Protein AF-A0A8H8NAV9-F1 (afdb_monomer_lite)

pLDDT: mean 70.48, std 15.57, range [32.88, 91.44]

Foldseek 3Di:
DLCVLCVVVVHDDDDDDDQLLCLVVDAQPPPPPPDAQARAEAEAEAFFEDPAQPQPTDRDPPHHFQQADQDPDDPDDDDDDSPRDHSCNSNCVSHVVVLRRHNAYEYEYEYEDRNVVHVVSVVRVLCVQQDPVCVVVDDDPDDSYFKYKYWYFDDDGCPLCPVLSSVLSVVVRDDDPPNVVVSVVSQCPSPRRLVGTWIWMHGHPDDTDIHHSDDPQVDLAVGRPPPVVRVPPPPPPPPVVCPPCVVPPDDWDKDKDKPDDPPDRSNPIDIDIDTPVD

Structure (mmCIF, N/CA/C/O backbone):
data_AF-A0A8H8NAV9-F1
#
_entry.id   AF-A0A8H8NAV9-F1
#
loop_
_atom_site.group_PDB
_atom_site.id
_atom_site.type_symbol
_atom_site.label_atom_id
_atom_site.label_alt_id
_atom_site.label_comp_id
_atom_site.label_asym_id
_atom_site.label_entity_id
_atom_site.label_seq_id
_atom_site.pdbx_PDB_ins_code
_atom_site.Cartn_x
_atom_site.Cartn_y
_atom_site.Cartn_z
_atom_site.occupancy
_atom_site.B_iso_or_equiv
_atom_site.auth_seq_id
_atom_site.auth_comp_id
_atom_site.auth_asym_id
_atom_site.auth_atom_id
_atom_site.pdbx_PDB_model_num
ATOM 1 N N . MET A 1 1 ? -7.755 -15.849 2.068 1.00 70.25 1 MET A N 1
ATOM 2 C CA . MET A 1 1 ? -6.275 -15.938 2.126 1.00 70.25 1 MET A CA 1
ATOM 3 C C . MET A 1 1 ? -5.714 -15.243 3.363 1.00 70.25 1 MET A C 1
ATOM 5 O O . MET A 1 1 ? -5.144 -15.940 4.187 1.00 70.25 1 MET A O 1
ATOM 9 N N . VAL A 1 2 ? -5.927 -13.929 3.539 1.00 75.69 2 VAL A N 1
ATOM 10 C CA . VAL A 1 2 ? -5.520 -13.190 4.758 1.00 75.69 2 VAL A CA 1
ATOM 11 C C . VAL A 1 2 ? -6.183 -13.775 6.010 1.00 75.69 2 VAL A C 1
ATOM 13 O O . VAL A 1 2 ? -5.484 -14.218 6.912 1.00 75.69 2 VAL A O 1
ATOM 16 N N . ALA A 1 3 ? -7.514 -13.916 5.998 1.00 80.44 3 ALA A N 1
ATOM 17 C CA . ALA A 1 3 ? -8.264 -14.494 7.116 1.00 80.44 3 ALA A CA 1
ATOM 18 C C . ALA A 1 3 ? -7.798 -15.908 7.506 1.00 80.44 3 ALA A C 1
ATOM 20 O O . ALA A 1 3 ? -7.619 -16.193 8.681 1.00 80.44 3 ALA A O 1
ATOM 21 N N . ALA A 1 4 ? -7.522 -16.772 6.523 1.00 82.50 4 ALA A N 1
ATOM 22 C CA . ALA A 1 4 ? -7.005 -18.119 6.776 1.00 82.50 4 ALA A CA 1
ATOM 23 C C . ALA A 1 4 ? -5.593 -18.098 7.392 1.00 82.50 4 ALA A C 1
ATOM 25 O O . ALA A 1 4 ? -5.302 -18.886 8.284 1.00 82.50 4 ALA A O 1
ATOM 26 N N . ARG A 1 5 ? -4.715 -17.180 6.958 1.00 82.44 5 ARG A N 1
ATOM 27 C CA . ARG A 1 5 ? -3.388 -17.015 7.573 1.00 82.44 5 ARG A CA 1
ATOM 28 C C . ARG A 1 5 ? -3.478 -16.534 9.015 1.00 82.44 5 ARG A C 1
ATOM 30 O O . ARG A 1 5 ? -2.759 -17.061 9.854 1.00 82.44 5 ARG A O 1
ATOM 37 N N . TRP A 1 6 ? -4.342 -15.562 9.291 1.00 83.56 6 TRP A N 1
ATOM 38 C CA . TRP A 1 6 ? -4.571 -15.065 10.647 1.00 83.56 6 TRP A CA 1
ATOM 39 C C . TRP A 1 6 ? -5.184 -16.143 11.547 1.00 83.56 6 TRP A C 1
ATOM 41 O O . TRP A 1 6 ? -4.683 -16.369 12.644 1.00 83.56 6 TRP A O 1
ATOM 51 N N . ALA A 1 7 ? -6.161 -16.903 11.046 1.00 84.00 7 ALA A N 1
ATOM 52 C CA . ALA A 1 7 ? -6.737 -18.037 11.767 1.00 84.00 7 ALA A CA 1
ATOM 53 C C . ALA A 1 7 ? -5.683 -19.111 12.100 1.00 84.00 7 ALA A C 1
ATOM 55 O O . ALA A 1 7 ? -5.617 -19.573 13.234 1.00 84.00 7 ALA A O 1
ATOM 56 N N . ASN A 1 8 ? -4.788 -19.443 11.161 1.00 83.88 8 ASN A N 1
ATOM 57 C CA . ASN A 1 8 ? -3.678 -20.380 11.403 1.00 83.88 8 ASN A CA 1
ATOM 58 C C . ASN A 1 8 ? -2.663 -19.876 12.444 1.00 83.88 8 ASN A C 1
ATOM 60 O O . ASN A 1 8 ? -1.877 -20.663 12.966 1.00 83.88 8 ASN A O 1
ATOM 64 N N . LYS A 1 9 ? -2.649 -18.570 12.729 1.00 82.44 9 LYS A N 1
ATOM 65 C CA . LYS A 1 9 ? -1.852 -17.949 13.795 1.00 82.44 9 LYS A CA 1
ATOM 66 C C . LYS A 1 9 ? -2.620 -17.829 15.118 1.00 82.44 9 LYS A C 1
ATOM 68 O O . LYS A 1 9 ? -2.073 -17.302 16.078 1.00 82.44 9 LYS A O 1
ATOM 73 N N . GLY A 1 10 ? -3.857 -18.327 15.178 1.00 84.56 10 GLY A N 1
ATOM 74 C CA . GLY A 1 10 ? -4.720 -18.252 16.356 1.00 84.56 10 GLY A CA 1
ATOM 75 C C . GLY A 1 10 ? -5.416 -16.901 16.536 1.00 84.56 10 GLY A C 1
ATOM 76 O O . GLY A 1 10 ? -5.961 -16.642 17.604 1.00 84.56 10 GLY A O 1
ATOM 77 N N . TRP A 1 11 ? -5.407 -16.028 15.524 1.00 83.88 11 TRP A N 1
ATOM 78 C CA . TRP A 1 11 ? -6.032 -14.709 15.613 1.00 83.88 11 TRP A CA 1
ATOM 79 C C . TRP A 1 11 ? -7.474 -14.731 15.114 1.00 83.88 11 TRP A C 1
ATOM 81 O O . TRP A 1 11 ? -7.774 -15.269 14.043 1.00 83.88 11 TRP A O 1
ATOM 91 N N . ALA A 1 12 ? -8.363 -14.077 15.862 1.00 82.88 12 ALA A N 1
ATOM 92 C CA . ALA A 1 12 ? -9.714 -13.799 15.400 1.00 82.88 12 ALA A CA 1
ATOM 93 C C . ALA A 1 12 ? -9.660 -12.845 14.195 1.00 82.88 12 ALA A C 1
ATOM 95 O O . ALA A 1 12 ? -8.993 -11.813 14.230 1.00 82.88 12 ALA A O 1
ATOM 96 N N . CYS A 1 13 ? -10.363 -13.186 13.114 1.00 80.56 13 CYS A N 1
ATOM 97 C CA . CYS A 1 13 ? -10.407 -12.377 11.901 1.00 80.56 13 CYS A CA 1
ATOM 98 C C . CYS A 1 13 ? -11.857 -12.128 11.489 1.00 80.56 13 CYS A C 1
ATOM 100 O O . CYS A 1 13 ? -12.640 -13.068 11.349 1.00 80.56 13 CYS A O 1
ATOM 102 N N . LYS A 1 14 ? -12.197 -10.860 11.247 1.00 82.69 14 LYS A N 1
ATOM 103 C CA . LYS A 1 14 ? -13.483 -10.433 10.689 1.00 82.69 14 LYS A CA 1
ATOM 104 C C . LYS A 1 14 ? -13.213 -9.687 9.387 1.00 82.69 14 LYS A C 1
ATOM 106 O O . LYS A 1 14 ? -12.335 -8.833 9.328 1.00 82.69 14 LYS A O 1
ATOM 111 N N . THR A 1 15 ? -13.922 -10.038 8.319 1.00 82.25 15 THR A N 1
ATOM 112 C CA . THR A 1 15 ? -13.737 -9.438 6.989 1.00 82.25 15 THR A CA 1
ATOM 113 C C . THR A 1 15 ? -15.076 -8.939 6.473 1.00 82.25 15 THR A C 1
ATOM 115 O O . THR A 1 15 ? -16.041 -9.696 6.462 1.00 82.25 15 THR A O 1
ATOM 118 N N . HIS A 1 16 ? -15.120 -7.687 6.014 1.00 83.31 16 HIS A N 1
ATOM 119 C CA . HIS A 1 16 ? -16.300 -7.094 5.387 1.00 83.31 16 HIS A CA 1
ATOM 120 C C . HIS A 1 16 ? -15.926 -6.514 4.020 1.00 83.31 16 HIS A C 1
ATOM 122 O O . HIS A 1 16 ? -15.127 -5.578 3.962 1.00 83.31 16 HIS A O 1
ATOM 128 N N . PRO A 1 17 ? -16.453 -7.063 2.913 1.00 81.56 17 PRO A N 1
ATOM 129 C CA . PRO A 1 17 ? -16.254 -6.473 1.599 1.00 81.56 17 PRO A CA 1
ATOM 130 C C . PRO A 1 17 ? -17.120 -5.217 1.455 1.00 81.56 17 PRO A C 1
ATOM 132 O O . PRO A 1 17 ? -18.318 -5.253 1.725 1.00 81.56 17 PRO A O 1
ATOM 135 N N . VAL A 1 18 ? -16.523 -4.125 0.980 1.00 77.94 18 VAL A N 1
ATOM 136 C CA . VAL A 1 18 ? -17.229 -2.869 0.697 1.00 77.94 18 VAL A CA 1
ATOM 137 C C . VAL A 1 18 ? -16.966 -2.476 -0.741 1.00 77.94 18 VAL A C 1
ATOM 139 O O . VAL A 1 18 ? -15.815 -2.385 -1.169 1.00 77.94 18 VAL A O 1
ATOM 142 N N . LYS A 1 19 ? -18.036 -2.225 -1.492 1.00 80.38 19 LYS A N 1
ATOM 143 C CA . LYS A 1 19 ? -17.913 -1.585 -2.796 1.00 80.38 19 LYS A CA 1
ATOM 144 C C . LYS A 1 19 ? -18.016 -0.078 -2.620 1.00 80.38 19 LYS A C 1
ATOM 146 O O . LYS A 1 19 ? -18.986 0.402 -2.039 1.00 80.38 19 LYS A O 1
ATOM 151 N N . ILE A 1 20 ? -17.046 0.655 -3.164 1.00 73.12 20 ILE A N 1
ATOM 152 C CA . ILE A 1 20 ? -17.011 2.121 -3.065 1.00 73.12 20 ILE A CA 1
ATOM 153 C C . ILE A 1 20 ? -18.275 2.749 -3.683 1.00 73.12 20 ILE A C 1
ATOM 155 O O . ILE A 1 20 ? -18.763 3.748 -3.173 1.00 73.12 20 ILE A O 1
ATOM 159 N N . GLU A 1 21 ? -18.860 2.130 -4.714 1.00 74.88 21 GLU A N 1
ATOM 160 C CA . GLU A 1 21 ? -20.102 2.600 -5.352 1.00 74.88 21 GLU A CA 1
ATOM 161 C C . GLU A 1 21 ? -21.314 2.664 -4.401 1.00 74.88 21 GLU A C 1
ATOM 163 O O . GLU A 1 21 ? -22.180 3.510 -4.589 1.00 74.88 21 GLU A O 1
ATOM 168 N N . HIS A 1 22 ? -21.349 1.828 -3.356 1.00 79.56 22 HIS A N 1
ATOM 169 C CA . HIS A 1 22 ? -22.461 1.738 -2.395 1.00 79.56 22 HIS A CA 1
ATOM 170 C C . HIS A 1 22 ? -22.115 2.313 -1.024 1.00 79.56 22 HIS A C 1
ATOM 172 O O . HIS A 1 22 ? -22.843 2.119 -0.058 1.00 79.56 22 HIS A O 1
ATOM 178 N N . ILE A 1 23 ? -20.965 2.964 -0.894 1.00 73.94 23 ILE A N 1
ATOM 179 C CA . ILE A 1 23 ? -20.385 3.261 0.415 1.00 73.94 23 ILE A CA 1
ATOM 180 C C . ILE A 1 23 ? -21.198 4.285 1.215 1.00 73.94 23 ILE A C 1
ATOM 182 O O . ILE A 1 23 ? -21.263 4.187 2.433 1.00 73.94 23 ILE A O 1
ATOM 186 N N . ALA A 1 24 ? -21.886 5.202 0.527 1.00 70.38 24 ALA A N 1
ATOM 187 C CA . ALA A 1 24 ? -22.810 6.157 1.139 1.00 70.38 24 ALA A CA 1
ATOM 188 C C . ALA A 1 24 ? -24.105 5.497 1.654 1.00 70.38 24 ALA A C 1
ATOM 190 O O . ALA A 1 24 ? -24.808 6.078 2.473 1.00 70.38 24 ALA A O 1
ATOM 191 N N . GLU A 1 25 ? -24.421 4.294 1.171 1.00 76.69 25 GLU A N 1
ATOM 192 C CA . GLU A 1 25 ? -25.607 3.516 1.548 1.00 76.69 25 GLU A CA 1
ATOM 193 C C . GLU A 1 25 ? -25.292 2.512 2.671 1.00 76.69 25 GLU A C 1
ATOM 195 O O . GLU A 1 25 ? -26.198 1.879 3.216 1.00 76.69 25 GLU A O 1
ATOM 200 N N . GLN A 1 26 ? -24.010 2.333 3.014 1.00 72.94 26 GLN A N 1
ATOM 201 C CA . GLN A 1 26 ? -23.591 1.393 4.048 1.00 72.94 26 GLN A CA 1
ATOM 202 C C . GLN A 1 26 ? -23.820 1.975 5.440 1.00 72.94 26 GLN A C 1
ATOM 204 O O . GLN A 1 26 ? -23.471 3.119 5.732 1.00 72.94 26 GLN A O 1
ATOM 209 N N . LYS A 1 27 ? -24.348 1.135 6.332 1.00 76.00 27 LYS A N 1
ATOM 210 C CA . LYS A 1 27 ? -24.283 1.393 7.772 1.00 76.00 27 LYS A CA 1
ATOM 211 C C . LYS A 1 27 ? -22.823 1.329 8.234 1.00 76.00 27 LYS A C 1
ATOM 213 O O . LYS A 1 27 ? -22.033 0.628 7.589 1.00 76.00 27 LYS A O 1
ATOM 218 N N . PRO A 1 28 ? -22.464 2.008 9.337 1.00 75.69 28 PRO A N 1
ATOM 219 C CA . PRO A 1 28 ? -21.153 1.831 9.934 1.00 75.69 28 PRO A CA 1
ATOM 220 C C . PRO A 1 28 ? -20.878 0.341 10.139 1.00 75.69 28 PRO A C 1
ATOM 222 O O . PRO A 1 28 ? -21.715 -0.434 10.607 1.00 75.69 28 PRO A O 1
ATOM 225 N N . LEU A 1 29 ? -19.712 -0.092 9.680 1.00 77.88 29 LEU A N 1
ATOM 226 C CA . LEU A 1 29 ? -19.282 -1.464 9.842 1.00 77.88 29 LEU A CA 1
ATOM 227 C C . LEU A 1 29 ? -18.676 -1.617 11.224 1.00 77.88 29 LEU A C 1
ATOM 229 O O . LEU A 1 29 ? -18.059 -0.697 11.754 1.00 77.88 29 LEU A O 1
ATOM 233 N N . PHE A 1 30 ? -18.778 -2.834 11.755 1.00 76.00 30 PHE A N 1
ATOM 234 C CA . PHE A 1 30 ? -18.109 -3.217 12.994 1.00 76.00 30 PHE A CA 1
ATOM 235 C C . PHE A 1 30 ? -18.640 -2.541 14.277 1.00 76.00 30 PHE A C 1
ATOM 237 O O . PHE A 1 30 ? -17.929 -2.548 15.278 1.00 76.00 30 PHE A O 1
ATOM 244 N N . GLU A 1 31 ? -19.882 -2.039 14.277 1.00 69.06 31 GLU A N 1
ATOM 245 C CA . GLU A 1 31 ? -20.524 -1.401 15.447 1.00 69.06 31 GLU A CA 1
ATOM 246 C C . GLU A 1 31 ? -20.511 -2.296 16.705 1.00 69.06 31 GLU A C 1
ATOM 248 O O . GLU A 1 31 ? -20.266 -1.810 17.807 1.00 69.06 31 GLU A O 1
ATOM 253 N N . ASP A 1 32 ? -20.651 -3.615 16.526 1.00 68.06 32 ASP A N 1
ATOM 254 C CA . ASP A 1 32 ? -20.685 -4.609 17.612 1.00 68.06 32 ASP A CA 1
ATOM 255 C C . ASP A 1 32 ? -19.324 -5.276 17.899 1.00 68.06 32 ASP A C 1
ATOM 257 O O . ASP A 1 32 ? -19.261 -6.433 18.332 1.00 68.06 32 ASP A O 1
ATOM 261 N N . LEU A 1 33 ? -18.197 -4.624 17.596 1.00 70.81 33 LEU A N 1
ATOM 262 C CA . LEU A 1 33 ? -16.902 -5.164 18.019 1.00 70.81 33 LEU A CA 1
ATOM 263 C C . LEU A 1 33 ? -16.752 -5.030 19.538 1.00 70.81 33 LEU A C 1
ATOM 265 O O . LEU A 1 33 ? -16.380 -3.977 20.044 1.00 70.81 33 LEU A O 1
ATOM 269 N N . GLY A 1 34 ? -16.960 -6.131 20.261 1.00 74.19 34 GLY A N 1
ATOM 270 C CA . GLY A 1 34 ? -16.632 -6.257 21.688 1.00 74.19 34 GLY A CA 1
ATOM 271 C C . GLY A 1 34 ? -15.127 -6.345 21.975 1.00 74.19 34 GLY A C 1
ATOM 272 O O . GLY A 1 34 ? -14.729 -7.047 22.897 1.00 74.19 34 GLY A O 1
ATOM 273 N N . TRP A 1 35 ? -14.283 -5.728 21.144 1.00 82.19 35 TRP A N 1
ATOM 274 C CA . TRP A 1 35 ? -12.833 -5.707 21.329 1.00 82.19 35 TRP A CA 1
ATOM 275 C C . TRP A 1 35 ? -12.424 -4.490 22.151 1.00 82.19 35 TRP A C 1
ATOM 277 O O . TRP A 1 35 ? -12.906 -3.382 21.913 1.00 82.19 35 TRP A O 1
ATOM 287 N N . ASP A 1 36 ? -11.492 -4.685 23.082 1.00 83.56 36 ASP A N 1
ATOM 288 C CA . ASP A 1 36 ? -10.980 -3.595 23.903 1.00 83.56 36 ASP A CA 1
ATOM 289 C C . ASP A 1 36 ? -10.259 -2.559 23.038 1.00 83.56 36 ASP A C 1
ATOM 291 O O . ASP A 1 36 ? -9.559 -2.883 22.070 1.00 83.56 36 ASP A O 1
ATOM 295 N N . ARG A 1 37 ? -10.393 -1.286 23.401 1.00 84.62 37 ARG A N 1
ATOM 296 C CA . ARG A 1 37 ? -9.694 -0.198 22.718 1.00 84.62 37 ARG A CA 1
ATOM 297 C C . ARG A 1 37 ? -8.181 -0.442 22.739 1.00 84.62 37 ARG A C 1
ATOM 299 O O . ARG A 1 37 ? -7.600 -0.642 23.799 1.00 84.62 37 ARG A O 1
ATOM 306 N N . GLY A 1 38 ? -7.541 -0.378 21.575 1.00 82.44 38 GLY A N 1
ATOM 307 C CA . GLY A 1 38 ? -6.104 -0.596 21.414 1.00 82.44 38 GLY A CA 1
ATOM 308 C C . GLY A 1 38 ? -5.677 -2.067 21.468 1.00 82.44 38 GLY A C 1
ATOM 309 O O . GLY A 1 38 ? -4.480 -2.339 21.459 1.00 82.44 38 GLY A O 1
ATOM 310 N N . SER A 1 39 ? -6.617 -3.020 21.508 1.00 83.75 39 SER A N 1
ATOM 311 C CA . SER A 1 39 ? -6.300 -4.460 21.538 1.00 83.75 39 SER A CA 1
ATOM 312 C C . SER A 1 39 ? -6.164 -5.101 20.153 1.00 83.75 39 SER A C 1
ATOM 314 O O . SER A 1 39 ? -5.728 -6.246 20.045 1.00 83.75 39 SER A O 1
ATOM 316 N N . TYR A 1 40 ? -6.521 -4.384 19.085 1.00 83.00 40 TYR A N 1
ATOM 317 C CA . TYR A 1 40 ? -6.609 -4.940 17.736 1.00 83.00 40 TYR A CA 1
ATOM 318 C C . TYR A 1 40 ? -6.044 -4.005 16.667 1.00 83.00 40 TYR A C 1
ATOM 320 O O . TYR A 1 40 ? -5.796 -2.823 16.901 1.00 83.00 40 TYR A O 1
ATOM 328 N N . HIS A 1 41 ? -5.868 -4.560 15.470 1.00 80.75 41 HIS A N 1
ATOM 329 C CA . HIS A 1 41 ? -5.363 -3.875 14.282 1.00 80.75 41 HIS A CA 1
ATOM 330 C C . HIS A 1 41 ? -6.417 -3.797 13.193 1.00 80.75 41 HIS A C 1
ATOM 332 O O . HIS A 1 41 ? -7.192 -4.739 13.010 1.00 80.75 41 HIS A O 1
ATOM 338 N N . VAL A 1 42 ? -6.412 -2.703 12.431 1.00 84.19 42 VAL A N 1
ATOM 339 C CA . VAL A 1 42 ? -7.292 -2.542 11.267 1.00 84.19 42 VAL A CA 1
ATOM 340 C C . VAL A 1 42 ? -6.453 -2.417 10.008 1.00 84.19 42 VAL A C 1
ATOM 342 O O . VAL A 1 42 ? -5.815 -1.405 9.760 1.00 84.19 42 VAL A O 1
ATOM 345 N N . LEU A 1 43 ? -6.480 -3.451 9.175 1.00 84.19 43 LEU A N 1
ATOM 346 C CA . LEU A 1 43 ? -5.841 -3.413 7.867 1.00 84.19 43 LEU A CA 1
ATOM 347 C C . LEU A 1 43 ? -6.843 -2.964 6.807 1.00 84.19 43 LEU A C 1
ATOM 349 O O . LEU A 1 43 ? -7.830 -3.659 6.557 1.00 84.19 43 LEU A O 1
ATOM 353 N N . ILE A 1 44 ? -6.552 -1.858 6.126 1.00 86.00 44 ILE A N 1
ATOM 354 C CA . ILE A 1 44 ? -7.377 -1.382 5.011 1.00 86.00 44 ILE A CA 1
ATOM 355 C C . ILE A 1 44 ? -6.692 -1.726 3.696 1.00 86.00 44 ILE A C 1
ATOM 357 O O . ILE A 1 44 ? -5.521 -1.412 3.498 1.00 86.00 44 ILE A O 1
ATOM 361 N N . VAL A 1 45 ? -7.422 -2.356 2.774 1.00 85.12 45 VAL A N 1
ATOM 362 C CA . VAL A 1 45 ? -6.907 -2.707 1.446 1.00 85.12 45 VAL A CA 1
ATOM 363 C C . VAL A 1 45 ? -7.807 -2.107 0.373 1.00 85.12 45 VAL A C 1
ATOM 365 O O . VAL A 1 45 ? -8.923 -2.574 0.153 1.00 85.12 45 VAL A O 1
ATOM 368 N N . TYR A 1 46 ? -7.304 -1.096 -0.329 1.00 82.12 46 TYR A N 1
ATOM 369 C CA . TYR A 1 46 ? -7.950 -0.526 -1.504 1.00 82.12 46 TYR A CA 1
ATOM 370 C C . TYR A 1 46 ? -7.530 -1.298 -2.749 1.00 82.12 46 TYR A C 1
ATOM 372 O O . TYR A 1 46 ? -6.346 -1.357 -3.080 1.00 82.12 46 TYR A O 1
ATOM 380 N N . LEU A 1 47 ? -8.506 -1.857 -3.462 1.00 80.81 47 LEU A N 1
ATOM 381 C CA . LEU A 1 47 ? -8.314 -2.440 -4.786 1.00 80.81 47 LEU A CA 1
ATOM 382 C C . LEU A 1 47 ? -9.014 -1.539 -5.798 1.00 80.81 47 LEU A C 1
ATOM 384 O O . LEU A 1 47 ? -10.241 -1.512 -5.860 1.00 80.81 47 LEU A O 1
ATOM 388 N N . THR A 1 48 ? -8.244 -0.768 -6.559 1.00 78.25 48 THR A N 1
ATOM 389 C CA . THR A 1 48 ? -8.803 0.208 -7.499 1.00 78.25 48 THR A CA 1
ATOM 390 C C . THR A 1 48 ? -7.994 0.275 -8.788 1.00 78.25 48 THR A C 1
ATOM 392 O O . THR A 1 48 ? -6.841 -0.161 -8.866 1.00 78.25 48 THR A O 1
ATOM 395 N N . HIS A 1 49 ? -8.612 0.828 -9.821 1.00 74.69 49 HIS A N 1
ATOM 396 C CA . HIS A 1 49 ? -8.009 1.106 -11.110 1.00 74.69 49 HIS A CA 1
ATOM 397 C C . HIS A 1 49 ? -8.222 2.569 -11.477 1.00 74.69 49 HIS A C 1
ATOM 399 O O . HIS A 1 49 ? -9.248 3.162 -11.168 1.00 74.69 49 HIS A O 1
ATOM 405 N N . GLY A 1 50 ? -7.244 3.173 -12.133 1.00 70.81 50 GLY A N 1
ATOM 406 C CA . GLY A 1 50 ? -7.349 4.528 -12.645 1.00 70.81 50 GLY A CA 1
ATOM 407 C C . GLY A 1 50 ? -7.952 4.561 -14.041 1.00 70.81 50 GLY A C 1
ATOM 408 O O . GLY A 1 50 ? -7.444 3.881 -14.931 1.00 70.81 50 GLY A O 1
ATOM 409 N N . LEU A 1 51 ? -8.974 5.394 -14.252 1.00 66.12 51 LEU A N 1
ATOM 410 C CA . LEU A 1 51 ? -9.597 5.586 -15.571 1.00 66.12 51 LEU A CA 1
ATOM 411 C C . LEU A 1 51 ? -8.712 6.391 -16.535 1.00 66.12 51 LEU A C 1
ATOM 413 O O . LEU A 1 51 ? -8.664 6.111 -17.729 1.00 66.12 51 LEU A O 1
ATOM 417 N N . SER A 1 52 ? -7.972 7.372 -16.019 1.00 66.06 52 SER A N 1
ATOM 418 C CA . SER A 1 52 ? -6.961 8.146 -16.750 1.00 66.06 52 SER A CA 1
ATOM 419 C C . SER A 1 52 ? -6.044 8.869 -15.753 1.00 66.06 52 SER A C 1
ATOM 421 O O . SER A 1 52 ? -6.310 8.869 -14.549 1.00 66.06 52 SER A O 1
ATOM 423 N N . LYS A 1 53 ? -4.948 9.483 -16.225 1.00 63.53 53 LYS A N 1
ATOM 424 C CA . LYS A 1 53 ? -3.985 10.189 -15.351 1.00 63.53 53 LYS A CA 1
ATOM 425 C C . LYS A 1 53 ? -4.596 11.374 -14.588 1.00 63.53 53 LYS A C 1
ATOM 427 O O . LYS A 1 53 ? -4.066 11.738 -13.541 1.00 63.53 53 LYS A O 1
ATOM 432 N N . ASP A 1 54 ? -5.715 11.913 -15.073 1.00 67.38 54 ASP A N 1
ATOM 433 C CA . ASP A 1 54 ? -6.329 13.136 -14.541 1.00 67.38 54 ASP A CA 1
ATOM 434 C C . ASP A 1 54 ? -7.677 12.901 -13.845 1.00 67.38 54 ASP A C 1
ATOM 436 O O . ASP A 1 54 ? -8.141 13.761 -13.100 1.00 67.38 54 ASP A O 1
ATOM 440 N N . GLN A 1 55 ? -8.305 11.739 -14.046 1.00 71.06 55 GLN A N 1
ATOM 441 C CA . GLN A 1 55 ? -9.620 11.432 -13.465 1.00 71.06 55 GLN A CA 1
ATOM 442 C C . GLN A 1 55 ? -9.545 10.784 -12.077 1.00 71.06 55 GLN A C 1
ATOM 444 O O . GLN A 1 55 ? -10.528 10.801 -11.342 1.00 71.06 55 GLN A O 1
ATOM 449 N N . GLY A 1 56 ? -8.386 10.246 -11.687 1.00 78.94 56 GLY A N 1
ATOM 450 C CA . GLY A 1 56 ? -8.212 9.602 -10.386 1.00 78.94 56 GLY A CA 1
ATOM 451 C C . GLY A 1 56 ? -8.638 8.135 -10.377 1.00 78.94 56 GLY A C 1
ATOM 452 O O . GLY A 1 56 ? -8.526 7.432 -11.383 1.00 78.94 56 GLY A O 1
ATOM 453 N N . ASN A 1 57 ? -9.067 7.661 -9.212 1.00 77.50 57 ASN A N 1
ATOM 454 C CA . ASN A 1 57 ? -9.402 6.263 -8.957 1.00 77.50 57 ASN A CA 1
ATOM 455 C C . ASN A 1 57 ? -10.855 5.991 -9.324 1.00 77.50 57 ASN A C 1
ATOM 457 O O . ASN A 1 57 ? -11.750 6.726 -8.909 1.00 77.50 57 ASN A O 1
ATOM 461 N N . GLN A 1 58 ? -11.092 4.931 -10.085 1.00 78.75 58 GLN A N 1
ATOM 462 C CA . GLN A 1 58 ? -12.424 4.537 -10.499 1.00 78.75 58 GLN A CA 1
ATOM 463 C C . GLN A 1 58 ? -13.246 4.080 -9.295 1.00 78.75 58 GLN A C 1
ATOM 465 O O . GLN A 1 58 ? -12.811 3.224 -8.522 1.00 78.75 58 GLN A O 1
ATOM 470 N N . VAL A 1 59 ? -14.449 4.640 -9.171 1.00 76.75 59 VAL A N 1
ATOM 471 C CA . VAL A 1 59 ? -15.420 4.284 -8.127 1.00 76.75 59 VAL A CA 1
ATOM 472 C C . VAL A 1 59 ? -16.689 3.649 -8.698 1.00 76.75 59 VAL A C 1
ATOM 474 O O . VAL A 1 59 ? -17.319 2.866 -8.001 1.00 76.75 59 VAL A O 1
ATOM 477 N N . ALA A 1 60 ? -17.019 3.907 -9.969 1.00 76.19 60 ALA A N 1
ATOM 478 C CA . ALA A 1 60 ? -18.065 3.211 -10.728 1.00 76.19 60 ALA A CA 1
ATOM 479 C C . ALA A 1 60 ? -17.675 3.127 -12.224 1.00 76.19 60 ALA A C 1
ATOM 481 O O . ALA A 1 60 ? -16.708 3.775 -12.631 1.00 76.19 60 ALA A O 1
ATOM 482 N N . PRO A 1 61 ? -18.387 2.381 -13.096 1.00 77.69 61 PRO A N 1
ATOM 483 C CA . PRO A 1 61 ? -18.007 2.156 -14.503 1.00 77.69 61 PRO A CA 1
ATOM 484 C C . PRO A 1 61 ? -17.621 3.403 -15.320 1.00 77.69 61 PRO A C 1
ATOM 486 O O . PRO A 1 61 ? -16.829 3.297 -16.253 1.00 77.69 61 PRO A O 1
ATOM 489 N N . ARG A 1 62 ? -18.154 4.581 -14.970 1.00 73.81 62 ARG A N 1
ATOM 490 C CA . ARG A 1 62 ? -17.876 5.862 -15.643 1.00 73.81 62 ARG A CA 1
ATOM 491 C C . ARG A 1 62 ? -17.554 7.011 -14.686 1.00 73.81 62 ARG A C 1
ATOM 493 O O . ARG A 1 62 ? -17.557 8.163 -15.106 1.00 73.81 62 ARG A O 1
ATOM 500 N N . SER A 1 63 ? -17.301 6.720 -13.413 1.00 76.38 63 SER A N 1
ATOM 501 C CA . SER A 1 63 ? -16.959 7.739 -12.423 1.00 76.38 63 SER A CA 1
ATOM 502 C C . SER A 1 63 ? -15.635 7.407 -11.755 1.00 76.38 63 SER A C 1
ATOM 504 O O . SER A 1 63 ? -15.345 6.259 -11.410 1.00 76.38 63 SER A O 1
ATOM 506 N N . ALA A 1 64 ? -14.822 8.436 -11.570 1.00 76.44 64 ALA A N 1
ATOM 507 C CA . ALA A 1 64 ? -13.608 8.365 -10.787 1.00 76.44 64 ALA A CA 1
ATOM 508 C C . ALA A 1 64 ? -13.559 9.549 -9.833 1.00 76.44 64 ALA A C 1
ATOM 510 O O . ALA A 1 64 ? -14.069 10.629 -10.135 1.00 76.44 64 ALA A O 1
ATOM 511 N N . LEU A 1 65 ? -12.950 9.312 -8.678 1.00 74.19 65 LEU A N 1
ATOM 512 C CA . LEU A 1 65 ? -12.656 10.345 -7.707 1.00 74.19 65 LEU A CA 1
ATOM 513 C C . LEU A 1 65 ? -11.143 10.573 -7.677 1.00 74.19 65 LEU A C 1
ATOM 515 O O . LEU A 1 65 ? -10.371 9.604 -7.613 1.00 74.19 65 LEU A O 1
ATOM 519 N N . PRO A 1 66 ? -10.684 11.836 -7.695 1.00 71.25 66 PRO A N 1
ATOM 520 C CA . PRO A 1 66 ? -9.298 12.126 -7.377 1.00 71.25 66 PRO A CA 1
ATOM 521 C C . PRO A 1 66 ? -8.999 11.619 -5.960 1.00 71.25 66 PRO A C 1
ATOM 523 O O . PRO A 1 66 ? -9.910 11.555 -5.128 1.00 71.25 66 PRO A O 1
ATOM 526 N N . PRO A 1 67 ? -7.735 11.288 -5.649 1.00 65.81 67 PRO A N 1
ATOM 527 C CA . PRO A 1 67 ? -7.381 10.860 -4.305 1.00 65.81 67 PRO A CA 1
ATOM 528 C C . PRO A 1 67 ? -7.846 11.877 -3.258 1.00 65.81 67 PRO A C 1
ATOM 530 O O . PRO A 1 67 ? -8.443 11.481 -2.260 1.00 65.81 67 PRO A O 1
ATOM 533 N N . THR A 1 68 ? -7.630 13.179 -3.515 1.00 61.03 68 THR A N 1
ATOM 534 C CA . THR A 1 68 ? -7.911 14.232 -2.523 1.00 61.03 68 THR A CA 1
ATOM 535 C C . THR A 1 68 ? -8.281 15.619 -3.091 1.00 61.03 68 THR A C 1
ATOM 537 O O . THR A 1 68 ? -7.971 16.631 -2.463 1.00 61.03 68 THR A O 1
ATOM 540 N N . LYS A 1 69 ? -8.958 15.748 -4.250 1.00 50.44 69 LYS A N 1
ATOM 541 C CA . LYS A 1 69 ? -9.248 17.095 -4.803 1.00 50.44 69 LYS A CA 1
ATOM 542 C C . LYS A 1 69 ? -10.664 17.631 -4.557 1.00 50.44 69 LYS A C 1
ATOM 544 O O . LYS A 1 69 ? -11.641 17.073 -5.046 1.00 50.44 69 LYS A O 1
ATOM 549 N N . VAL A 1 70 ? -10.675 18.828 -3.958 1.00 42.69 70 VAL A N 1
ATOM 550 C CA . VAL A 1 70 ? -11.762 19.815 -3.911 1.00 42.69 70 VAL A CA 1
ATOM 551 C C . VAL A 1 70 ? -12.242 20.181 -5.306 1.00 42.69 70 VAL A C 1
ATOM 553 O O . VAL A 1 70 ? -11.503 20.752 -6.113 1.00 42.69 70 VAL A O 1
ATOM 556 N N . ILE A 1 71 ? -13.503 19.859 -5.576 1.00 33.59 71 ILE A N 1
ATOM 557 C CA . ILE A 1 71 ? -14.235 20.352 -6.733 1.00 33.59 71 ILE A CA 1
ATOM 558 C C . ILE A 1 71 ? -14.826 21.714 -6.344 1.00 33.59 71 ILE A C 1
ATOM 560 O O . ILE A 1 71 ? -15.858 21.799 -5.689 1.00 33.59 71 ILE A O 1
ATOM 564 N N . SER A 1 72 ? -14.174 22.805 -6.749 1.00 33.41 72 SER A N 1
ATOM 565 C CA . SER A 1 72 ? -14.867 24.082 -6.924 1.00 33.41 72 SER A CA 1
ATOM 566 C C . SER A 1 72 ? -15.595 24.025 -8.268 1.00 33.41 72 SER A C 1
ATOM 568 O O . SER A 1 72 ? -14.999 24.302 -9.309 1.00 33.41 72 SER A O 1
ATOM 570 N N . VAL A 1 73 ? -16.863 23.628 -8.267 1.00 33.28 73 VAL A N 1
ATOM 571 C CA . VAL A 1 73 ? -17.751 23.814 -9.419 1.00 33.28 73 VAL A CA 1
ATOM 572 C C . VAL A 1 73 ? -18.979 24.539 -8.906 1.00 33.28 73 VAL A C 1
ATOM 574 O O . VAL A 1 73 ? -19.815 23.937 -8.253 1.00 33.28 73 VAL A O 1
ATOM 577 N N . PHE A 1 74 ? -18.975 25.858 -9.079 1.00 32.97 74 PHE A N 1
ATOM 578 C CA . PHE A 1 74 ? -20.013 26.661 -9.734 1.00 32.97 74 PHE A CA 1
ATOM 579 C C . PHE A 1 74 ? -19.638 28.142 -9.546 1.00 32.97 74 PHE A C 1
ATOM 581 O O . PHE A 1 74 ? -19.519 28.600 -8.408 1.00 32.97 74 PHE A O 1
ATOM 588 N N . PRO A 1 75 ? -19.444 28.927 -10.621 1.00 38.59 75 PRO A N 1
ATOM 589 C CA . PRO A 1 75 ? -19.535 30.369 -10.505 1.00 38.59 75 PRO A CA 1
ATOM 590 C C . PRO A 1 75 ? -21.014 30.704 -10.304 1.00 38.59 75 PRO A C 1
ATOM 592 O O . PRO A 1 75 ? -21.810 30.568 -11.227 1.00 38.59 75 PRO A O 1
ATOM 595 N N . GLY A 1 76 ? -21.370 31.118 -9.088 1.00 35.50 76 GLY A N 1
ATOM 596 C CA . GLY A 1 76 ? -22.640 31.795 -8.831 1.00 35.50 76 GLY A CA 1
ATOM 597 C C . GLY A 1 76 ? -23.685 31.014 -8.043 1.00 35.50 76 GLY A C 1
ATOM 598 O O . GLY A 1 76 ? -24.798 30.883 -8.519 1.00 35.50 76 GLY A O 1
ATOM 599 N N . THR A 1 77 ? -23.366 30.578 -6.822 1.00 33.12 77 THR A N 1
ATOM 600 C CA . THR A 1 77 ? -24.290 30.723 -5.676 1.00 33.12 77 THR A CA 1
ATOM 601 C C . THR A 1 77 ? -23.534 30.463 -4.379 1.00 33.12 77 THR A C 1
ATOM 603 O O . THR A 1 77 ? -22.990 29.385 -4.162 1.00 33.12 77 THR A O 1
ATOM 606 N N . VAL A 1 78 ? -23.472 31.483 -3.527 1.00 43.44 78 VAL A N 1
ATOM 607 C CA . VAL A 1 78 ? -22.885 31.418 -2.189 1.00 43.44 78 VAL A CA 1
ATOM 608 C C . VAL A 1 78 ? -23.970 30.943 -1.228 1.00 43.44 78 VAL A C 1
ATOM 610 O O . VAL A 1 78 ? -24.895 31.702 -0.967 1.00 43.44 78 VAL A O 1
ATOM 613 N N . ALA A 1 79 ? -23.858 29.716 -0.716 1.00 36.56 79 ALA A N 1
ATOM 614 C CA . ALA A 1 79 ? -24.207 29.355 0.663 1.00 36.56 79 ALA A CA 1
ATOM 615 C C . ALA A 1 79 ? -23.931 27.863 0.925 1.00 36.56 79 ALA A C 1
ATOM 617 O O . ALA A 1 79 ? -24.422 26.999 0.209 1.00 36.56 79 ALA A O 1
ATOM 618 N N . SER A 1 80 ? -23.207 27.600 2.018 1.00 32.88 80 SER A N 1
ATOM 619 C CA . SER A 1 80 ? -23.024 26.305 2.691 1.00 32.88 80 SER A CA 1
ATOM 620 C C . SER A 1 80 ? -22.068 25.283 2.051 1.00 32.88 80 SER A C 1
ATOM 622 O O . SER A 1 80 ? -22.488 24.330 1.408 1.00 32.88 80 SER A O 1
ATOM 624 N N . GLY A 1 81 ? -20.770 25.456 2.341 1.00 35.44 81 GLY A N 1
ATOM 625 C CA . GLY A 1 81 ? -19.787 24.373 2.510 1.00 35.44 81 GLY A CA 1
ATOM 626 C C . GLY A 1 81 ? -19.604 23.406 1.339 1.00 35.44 81 GLY A C 1
ATOM 627 O O . GLY A 1 81 ? -20.213 22.341 1.305 1.00 35.44 81 GLY A O 1
ATOM 628 N N . SER A 1 82 ? -18.685 23.718 0.418 1.00 34.75 82 SER A N 1
ATOM 629 C CA . SER A 1 82 ? -18.201 22.734 -0.560 1.00 34.75 82 SER A CA 1
ATOM 630 C C . SER A 1 82 ? -17.391 21.648 0.160 1.00 34.75 82 SER A C 1
ATOM 632 O O . SER A 1 82 ? -16.172 21.749 0.310 1.00 34.75 82 SER A O 1
ATOM 634 N N . HIS A 1 83 ? -18.071 20.612 0.651 1.00 42.28 83 HIS A N 1
ATOM 635 C CA . HIS A 1 83 ? -17.417 19.407 1.144 1.00 42.28 83 HIS A CA 1
ATOM 636 C C . HIS A 1 83 ? -16.963 18.586 -0.058 1.00 42.28 83 HIS A C 1
ATOM 638 O O . HIS A 1 83 ? -17.711 17.830 -0.673 1.00 42.28 83 HIS A O 1
ATOM 644 N N . SER A 1 84 ? -15.698 18.765 -0.413 1.00 45.38 84 SER A N 1
ATOM 645 C CA . SER A 1 84 ? -14.993 17.865 -1.310 1.00 45.38 84 SER A CA 1
ATOM 646 C C . SER A 1 84 ? -15.043 16.437 -0.778 1.00 45.38 84 SER A C 1
ATOM 648 O O . SER A 1 84 ? -14.293 16.104 0.137 1.00 45.38 84 SER A O 1
ATOM 650 N N . VAL A 1 85 ? -15.854 15.572 -1.381 1.00 50.50 85 VAL A N 1
ATOM 651 C CA . VAL A 1 85 ? -15.838 14.144 -1.050 1.00 50.50 85 VAL A CA 1
ATOM 652 C C . VAL A 1 85 ? -14.572 13.521 -1.639 1.00 50.50 85 VAL A C 1
ATOM 654 O O . VAL A 1 85 ? -14.442 13.367 -2.855 1.00 50.50 85 VAL A O 1
ATOM 657 N N . LYS A 1 86 ? -13.603 13.204 -0.776 1.00 72.19 86 LYS A N 1
ATOM 658 C CA . LYS A 1 86 ? -12.368 12.504 -1.152 1.00 72.19 86 LYS A CA 1
ATOM 659 C C . LYS A 1 86 ? -12.612 11.001 -1.097 1.00 72.19 86 LYS A C 1
ATOM 661 O O . LYS A 1 86 ? -13.371 10.540 -0.248 1.00 72.19 86 LYS A O 1
ATOM 666 N N . LEU A 1 87 ? -11.939 10.237 -1.962 1.00 75.31 87 LEU A N 1
ATOM 667 C CA . LEU A 1 87 ? -12.035 8.773 -1.960 1.00 75.31 87 LEU A CA 1
ATOM 668 C C . LEU A 1 87 ? -11.794 8.203 -0.557 1.00 75.31 87 LEU A C 1
ATOM 670 O O . LEU A 1 87 ? -12.585 7.395 -0.086 1.00 75.31 87 LEU A O 1
ATOM 674 N N . LEU A 1 88 ? -10.714 8.656 0.086 1.00 77.50 88 LEU A N 1
ATOM 675 C CA . LEU A 1 88 ? -10.297 8.173 1.398 1.00 77.50 88 LEU A CA 1
ATOM 676 C C . LEU A 1 88 ? -11.252 8.626 2.508 1.00 77.50 88 LEU A C 1
ATOM 678 O O . LEU A 1 88 ? -11.619 7.819 3.352 1.00 77.50 88 LEU A O 1
ATOM 682 N N . ASP A 1 89 ? -11.708 9.880 2.486 1.00 75.38 89 ASP A N 1
ATOM 683 C CA . ASP A 1 89 ? -12.648 10.399 3.492 1.00 75.38 89 ASP A CA 1
ATOM 684 C C . ASP A 1 89 ? -13.969 9.611 3.456 1.00 75.38 89 ASP A C 1
ATOM 686 O O . ASP A 1 89 ? -14.480 9.178 4.488 1.00 75.38 89 ASP A O 1
ATOM 690 N N . LEU A 1 90 ? -14.482 9.361 2.247 1.00 74.88 90 LEU A N 1
ATOM 691 C CA . LEU A 1 90 ? -15.701 8.592 2.034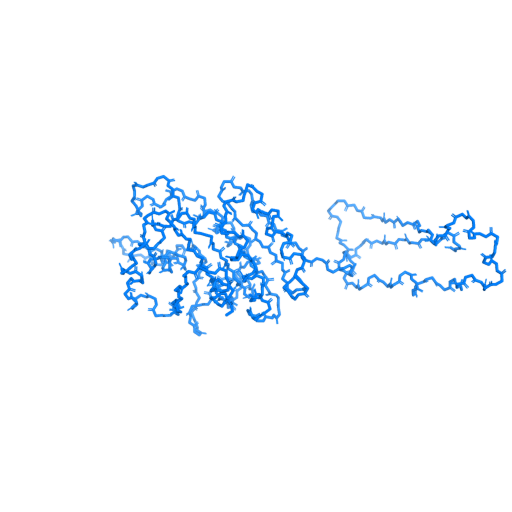 1.00 74.88 90 LEU A CA 1
ATOM 692 C C . LEU A 1 90 ? -15.541 7.132 2.480 1.00 74.88 90 LEU A C 1
ATOM 694 O O . LEU A 1 90 ? -16.459 6.559 3.064 1.00 74.88 90 LEU A O 1
ATOM 698 N N . SER A 1 91 ? -14.386 6.519 2.213 1.00 78.50 91 SER A N 1
ATOM 699 C CA . SER A 1 91 ? -14.175 5.109 2.529 1.00 78.50 91 SER A CA 1
ATOM 700 C C . SER A 1 91 ? -13.866 4.823 3.984 1.00 78.50 91 SER A C 1
ATOM 702 O O . SER A 1 91 ? -14.269 3.781 4.498 1.00 78.50 91 SER A O 1
ATOM 704 N N . LEU A 1 92 ? -13.166 5.733 4.653 1.00 80.81 92 LEU A N 1
ATOM 705 C CA . LEU A 1 92 ? -12.809 5.575 6.058 1.00 80.81 92 LEU A CA 1
ATOM 706 C C . LEU A 1 92 ? -14.000 5.846 6.982 1.00 80.81 92 LEU A C 1
ATOM 708 O O . LEU A 1 92 ? -14.081 5.223 8.037 1.00 80.81 92 LEU A O 1
ATOM 712 N N . ALA A 1 93 ? -14.959 6.683 6.564 1.00 79.00 93 ALA A N 1
ATOM 713 C CA . ALA A 1 93 ? -16.194 6.956 7.307 1.00 79.00 93 ALA A CA 1
ATOM 714 C C . ALA A 1 93 ? -16.949 5.683 7.720 1.00 79.00 93 ALA A C 1
ATOM 716 O O . ALA A 1 93 ? -17.453 5.588 8.836 1.00 79.00 93 ALA A O 1
ATOM 717 N N . VAL A 1 94 ? -16.976 4.671 6.852 1.00 80.06 94 VAL A N 1
ATOM 718 C CA . VAL A 1 94 ? -17.720 3.428 7.098 1.00 80.06 94 VAL A CA 1
ATOM 719 C C . VAL A 1 94 ? -17.067 2.547 8.170 1.00 80.06 94 VAL A C 1
ATOM 721 O O . VAL A 1 94 ? -17.748 1.736 8.790 1.00 80.06 94 VAL A O 1
ATOM 724 N N . ALA A 1 95 ? -15.768 2.705 8.427 1.00 80.69 95 ALA A N 1
ATOM 725 C CA . ALA A 1 95 ? -15.035 1.958 9.450 1.00 80.69 95 ALA A CA 1
ATOM 726 C C . ALA A 1 95 ? -14.552 2.854 10.605 1.00 80.69 95 ALA A C 1
ATOM 728 O O . ALA A 1 95 ? -13.663 2.447 11.354 1.00 80.69 95 ALA A O 1
ATOM 729 N N . ASP A 1 96 ? -15.123 4.055 10.757 1.00 80.00 96 ASP A N 1
ATOM 730 C CA . ASP A 1 96 ? -14.639 5.094 11.677 1.00 80.00 96 ASP A CA 1
ATOM 731 C C . ASP A 1 96 ? -14.432 4.570 13.106 1.00 80.00 96 ASP A C 1
ATOM 733 O O . ASP A 1 96 ? -13.332 4.632 13.654 1.00 80.00 96 ASP A O 1
ATOM 737 N N . GLN A 1 97 ? -15.466 3.964 13.693 1.00 79.31 97 GLN A N 1
ATOM 738 C CA . GLN A 1 97 ? -15.397 3.444 15.060 1.00 79.31 97 GLN A CA 1
ATOM 739 C C . GLN A 1 97 ? -14.285 2.399 15.226 1.00 79.31 97 GLN A C 1
ATOM 741 O O . GLN A 1 97 ? -13.536 2.443 16.206 1.00 79.31 97 GLN A O 1
ATOM 746 N N . ALA A 1 98 ? -14.147 1.483 14.262 1.00 83.88 98 ALA A N 1
ATOM 747 C CA . ALA A 1 98 ? -13.107 0.465 14.296 1.00 83.88 98 ALA A CA 1
ATOM 748 C C . ALA A 1 98 ? -11.710 1.093 14.212 1.00 83.88 98 ALA A C 1
ATOM 750 O O . ALA A 1 98 ? -10.819 0.676 14.948 1.00 83.88 98 ALA A O 1
ATOM 751 N N . LEU A 1 99 ? -11.530 2.113 13.370 1.00 83.75 99 LEU A N 1
ATOM 752 C CA . LEU A 1 99 ? -10.264 2.829 13.208 1.00 83.75 99 LEU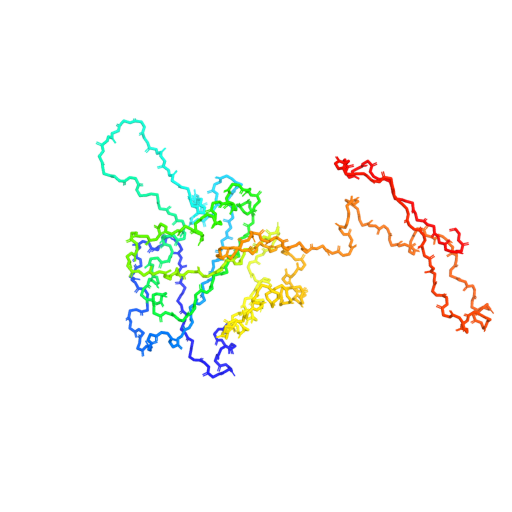 A CA 1
ATOM 753 C C . LEU A 1 99 ? -9.888 3.621 14.465 1.00 83.75 99 LEU A C 1
ATOM 755 O O . LEU A 1 99 ? -8.754 3.531 14.923 1.00 83.75 99 LEU A O 1
ATOM 759 N N . ARG A 1 100 ? -10.844 4.325 15.087 1.00 78.50 100 ARG A N 1
ATOM 760 C CA . ARG A 1 100 ? -10.616 5.110 16.320 1.00 78.50 100 ARG A CA 1
ATOM 761 C C . ARG A 1 100 ? -10.174 4.273 17.517 1.00 78.50 100 ARG A C 1
ATOM 763 O O . ARG A 1 100 ? -9.539 4.795 18.441 1.00 78.50 100 ARG A O 1
ATOM 770 N N . ASN A 1 101 ? -10.583 3.011 17.536 1.00 82.00 101 ASN A N 1
ATOM 771 C CA . ASN A 1 101 ? -10.331 2.088 18.634 1.00 82.00 101 ASN A CA 1
ATOM 772 C C . ASN A 1 101 ? -9.196 1.099 18.331 1.00 82.00 101 ASN A C 1
ATOM 774 O O . ASN A 1 101 ? -8.823 0.343 19.225 1.00 82.00 101 ASN A O 1
ATOM 778 N N . ALA A 1 102 ? -8.627 1.119 17.123 1.00 84.94 102 ALA A N 1
ATOM 779 C CA . ALA A 1 102 ? -7.488 0.287 16.759 1.00 84.94 102 ALA A CA 1
ATOM 780 C C . ALA A 1 102 ? -6.194 0.763 17.438 1.00 84.94 102 ALA A C 1
ATOM 782 O O . ALA A 1 102 ? -6.036 1.939 17.764 1.00 84.94 102 ALA A O 1
ATOM 783 N N . ARG A 1 103 ? -5.255 -0.166 17.629 1.00 81.62 103 ARG A N 1
ATOM 784 C CA . ARG A 1 103 ? -3.873 0.123 18.033 1.00 81.62 103 ARG A CA 1
ATOM 785 C C . ARG A 1 103 ? -3.100 0.775 16.892 1.00 81.62 103 ARG A C 1
ATOM 787 O O . ARG A 1 103 ? -2.478 1.809 17.088 1.00 81.62 103 ARG A O 1
ATOM 794 N N . GLU A 1 104 ? -3.178 0.168 15.711 1.00 78.19 104 GLU A N 1
ATOM 795 C CA . GLU A 1 104 ? -2.663 0.718 14.462 1.00 78.19 104 GLU A CA 1
ATOM 796 C C . GLU A 1 104 ? -3.633 0.427 13.316 1.00 78.19 104 GLU A C 1
ATOM 798 O O . GLU A 1 104 ? -4.438 -0.516 13.357 1.00 78.19 104 GLU A O 1
ATOM 803 N N . ALA A 1 105 ? -3.534 1.253 12.278 1.00 80.94 105 ALA A N 1
ATOM 804 C CA . ALA A 1 105 ? -4.365 1.154 11.093 1.00 80.94 105 ALA A CA 1
ATOM 805 C C . ALA A 1 105 ? -3.553 1.435 9.815 1.00 80.94 105 ALA A C 1
ATOM 807 O O . ALA A 1 105 ? -3.631 2.525 9.247 1.00 80.94 105 ALA A O 1
ATOM 808 N N . PRO A 1 106 ? -2.723 0.482 9.356 1.00 80.12 106 PRO A N 1
ATOM 809 C CA . PRO A 1 106 ? -2.019 0.624 8.090 1.00 80.12 106 PRO A CA 1
ATOM 810 C C . PRO A 1 106 ? -2.976 0.458 6.899 1.00 80.12 106 PRO A C 1
ATOM 812 O O . PRO A 1 106 ? -3.873 -0.396 6.898 1.00 80.12 106 PRO A O 1
ATOM 815 N N . ALA A 1 107 ? -2.744 1.236 5.839 1.00 82.94 107 ALA A N 1
ATOM 816 C CA . ALA A 1 107 ? -3.490 1.126 4.591 1.00 82.94 107 ALA A CA 1
ATOM 817 C C . ALA A 1 107 ? -2.608 0.673 3.420 1.00 82.94 107 ALA A C 1
ATOM 819 O O . ALA A 1 107 ? -1.496 1.151 3.199 1.00 82.94 107 ALA A O 1
ATOM 820 N N . PHE A 1 108 ? -3.156 -0.223 2.608 1.00 80.88 108 PHE A N 1
ATOM 821 C CA . PHE A 1 108 ? -2.554 -0.718 1.377 1.00 80.88 108 PHE A CA 1
ATOM 822 C C . PHE A 1 108 ? -3.436 -0.316 0.214 1.00 80.88 108 PHE A C 1
ATOM 824 O O . PHE A 1 108 ? -4.582 -0.742 0.113 1.00 80.88 108 PHE A O 1
ATOM 831 N N . MET A 1 109 ? -2.897 0.488 -0.690 1.00 80.94 109 MET A N 1
ATOM 832 C CA . MET A 1 109 ? -3.576 0.883 -1.907 1.00 80.94 109 MET A CA 1
ATOM 833 C C . MET A 1 109 ? -2.956 0.175 -3.102 1.00 80.94 109 MET A C 1
ATOM 835 O O . MET A 1 109 ? -1.908 0.549 -3.620 1.00 80.94 109 MET A O 1
ATOM 839 N N . VAL A 1 110 ? -3.635 -0.858 -3.583 1.00 76.62 110 VAL A N 1
ATOM 840 C CA . VAL A 1 110 ? -3.294 -1.500 -4.848 1.00 76.62 110 VAL A CA 1
ATOM 841 C C . VAL A 1 110 ? -4.029 -0.76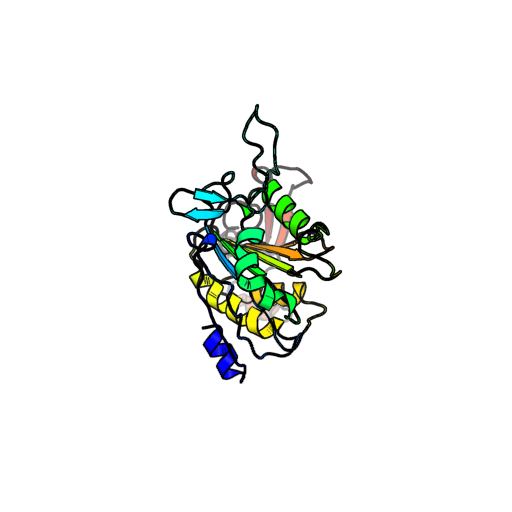0 -5.957 1.00 76.62 110 VAL A C 1
ATOM 843 O O . VAL A 1 110 ? -5.214 -0.994 -6.200 1.00 76.62 110 VAL A O 1
ATOM 846 N N . CYS A 1 111 ? -3.318 0.158 -6.614 1.00 71.50 111 CYS A N 1
ATOM 847 C CA . CYS A 1 111 ? -3.853 0.963 -7.704 1.00 71.50 111 CYS A CA 1
ATOM 848 C C . CYS A 1 111 ? -3.261 0.501 -9.041 1.00 71.50 111 CYS A C 1
ATOM 850 O O . CYS A 1 111 ? -2.064 0.613 -9.314 1.00 71.50 111 CYS A O 1
ATOM 852 N N . CYS A 1 112 ? -4.118 -0.006 -9.918 1.00 66.31 112 CYS A N 1
ATOM 853 C CA . CYS A 1 112 ? -3.731 -0.284 -11.296 1.00 66.31 112 CYS A CA 1
ATOM 854 C C . CYS A 1 112 ? -3.916 0.992 -12.134 1.00 66.31 112 CYS A C 1
ATOM 856 O O . CYS A 1 112 ? -5.006 1.551 -12.151 1.00 66.31 112 CYS A O 1
ATOM 858 N N . GLY A 1 113 ? -2.899 1.458 -12.866 1.00 60.09 113 GLY A N 1
ATOM 859 C CA . GLY A 1 113 ? -3.064 2.555 -13.837 1.00 60.09 113 GLY A CA 1
ATOM 860 C C . GLY A 1 113 ? -2.496 3.931 -13.447 1.00 60.09 113 GLY A C 1
ATOM 861 O O . GLY A 1 113 ? -1.464 4.043 -12.790 1.00 60.09 113 GLY A O 1
ATOM 862 N N . GLY A 1 114 ? -3.107 4.990 -13.993 1.00 63.81 114 GLY A N 1
ATOM 863 C CA . GLY A 1 114 ? -2.526 6.337 -14.131 1.00 63.81 114 GLY A CA 1
ATOM 864 C C . GLY A 1 114 ? -2.414 7.256 -12.895 1.00 63.81 114 GLY A C 1
ATOM 865 O O . GLY A 1 114 ? -1.488 8.065 -12.896 1.00 63.81 114 GLY A O 1
ATOM 866 N N . PRO A 1 115 ? -3.272 7.187 -11.855 1.00 70.62 115 PRO A N 1
ATOM 867 C CA . PRO A 1 115 ? -3.298 8.187 -10.781 1.00 70.62 115 PRO A CA 1
ATOM 868 C C . PRO A 1 115 ? -1.989 8.323 -10.001 1.00 70.62 115 PRO A C 1
ATOM 870 O O . PRO A 1 115 ? -1.549 9.433 -9.733 1.00 70.62 115 PRO A O 1
ATOM 873 N N . LEU A 1 116 ? -1.314 7.211 -9.706 1.00 75.00 116 LEU A N 1
ATOM 874 C CA . LEU A 1 116 ? -0.013 7.230 -9.025 1.00 75.00 116 LEU A CA 1
ATOM 875 C C . LEU A 1 116 ? 1.147 7.664 -9.938 1.00 75.00 116 LEU A C 1
ATOM 877 O O . LEU A 1 116 ? 2.260 7.868 -9.469 1.00 75.00 116 LEU A O 1
ATOM 881 N N . GLN A 1 117 ? 0.911 7.803 -11.247 1.00 74.62 117 GLN A N 1
ATOM 882 C CA . GLN A 1 117 ? 1.875 8.394 -12.184 1.00 74.62 117 GLN A CA 1
ATOM 883 C C . GLN A 1 117 ? 1.758 9.925 -12.240 1.00 74.62 117 GLN A C 1
ATOM 885 O O . GLN A 1 117 ? 2.574 10.572 -12.894 1.00 74.62 117 GLN A O 1
ATOM 890 N N . ASN A 1 118 ? 0.738 10.504 -11.601 1.00 76.88 118 ASN A N 1
ATOM 891 C CA . ASN A 1 118 ? 0.529 11.940 -11.531 1.00 76.88 118 ASN A CA 1
ATOM 892 C C . ASN A 1 118 ? 1.153 12.478 -10.236 1.00 76.88 118 ASN A C 1
ATOM 894 O O . ASN A 1 118 ? 0.651 12.225 -9.141 1.00 76.88 118 ASN A O 1
ATOM 898 N N . SER A 1 119 ? 2.242 13.240 -10.358 1.00 79.00 119 SER A N 1
ATOM 899 C CA . SER A 1 119 ? 2.958 13.802 -9.204 1.00 79.00 119 SER A CA 1
ATOM 900 C C . SER A 1 119 ? 2.063 14.672 -8.324 1.00 79.00 119 SER A C 1
ATOM 902 O O . SER A 1 119 ? 2.199 14.651 -7.105 1.00 79.00 119 SER A O 1
ATOM 904 N N . LYS A 1 120 ? 1.084 15.370 -8.914 1.00 80.25 120 LYS A N 1
ATOM 905 C CA . LYS A 1 120 ? 0.115 16.170 -8.161 1.00 80.25 120 LYS A CA 1
ATOM 906 C C . LYS A 1 120 ? -0.757 15.309 -7.259 1.00 80.25 120 LYS A C 1
ATOM 908 O O . LYS A 1 120 ? -1.046 15.731 -6.150 1.00 80.25 120 LYS A O 1
ATOM 913 N N . PHE A 1 121 ? -1.171 14.131 -7.722 1.00 78.56 121 PHE A N 1
ATOM 914 C CA . PHE A 1 121 ? -1.967 13.180 -6.939 1.00 78.56 121 PHE A CA 1
ATOM 915 C C . PHE A 1 121 ? -1.150 12.515 -5.836 1.00 78.56 121 PHE A C 1
ATOM 917 O O . PHE A 1 121 ? -1.663 12.316 -4.739 1.00 78.56 121 PHE A O 1
ATOM 924 N N . VAL A 1 122 ? 0.120 12.217 -6.106 1.00 80.25 122 VAL A N 1
ATOM 925 C CA . VAL A 1 122 ? 1.049 11.717 -5.087 1.00 80.25 122 VAL A CA 1
ATOM 926 C C . VAL A 1 122 ? 1.258 12.760 -3.991 1.00 80.25 122 VAL A C 1
ATOM 928 O O . VAL A 1 122 ? 1.089 12.437 -2.819 1.00 80.25 122 VAL A O 1
ATOM 931 N N . GLN A 1 123 ? 1.528 14.014 -4.366 1.00 81.75 123 GLN A N 1
ATOM 932 C CA . GLN A 1 123 ? 1.650 15.119 -3.413 1.00 81.75 123 GLN A CA 1
ATOM 933 C C . GLN A 1 123 ? 0.369 15.278 -2.593 1.00 81.75 123 GLN A C 1
ATOM 935 O O . GLN A 1 123 ? 0.405 15.335 -1.378 1.00 81.75 123 GLN A O 1
ATOM 940 N N . GLN A 1 124 ? -0.779 15.242 -3.258 1.00 80.25 124 GLN A N 1
ATOM 941 C CA . GLN A 1 124 ? -2.102 15.304 -2.649 1.00 80.25 124 GLN A CA 1
ATOM 942 C C . GLN A 1 124 ? -2.390 14.197 -1.625 1.00 80.25 124 GLN A C 1
ATOM 944 O O . GLN A 1 124 ? -3.080 14.449 -0.637 1.00 80.25 124 GLN A O 1
ATOM 949 N N . LEU A 1 125 ? -1.903 12.979 -1.870 1.00 80.31 125 LEU A N 1
ATOM 950 C CA . LEU A 1 125 ? -1.984 11.864 -0.927 1.00 80.31 125 LEU A CA 1
ATOM 951 C C . LEU A 1 125 ? -1.038 12.067 0.259 1.00 80.31 125 LEU A C 1
ATOM 953 O O . LEU A 1 125 ? -1.439 11.831 1.395 1.00 80.31 125 LEU A O 1
ATOM 957 N N . ALA A 1 126 ? 0.191 12.521 -0.001 1.00 82.06 126 ALA A N 1
ATOM 958 C CA . ALA A 1 126 ? 1.169 12.822 1.039 1.00 82.06 126 ALA A CA 1
ATOM 959 C C . ALA A 1 126 ? 0.684 13.965 1.946 1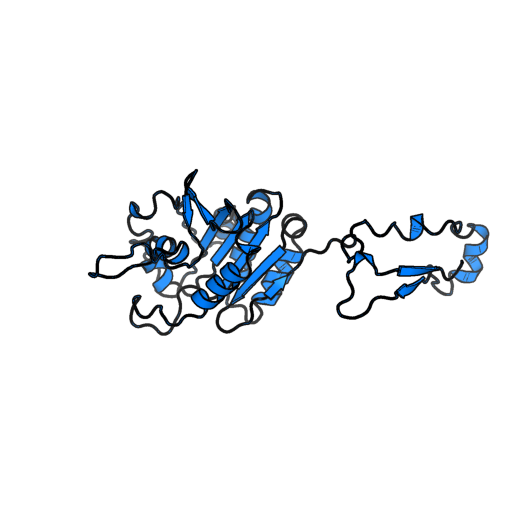.00 82.06 126 ALA A C 1
ATOM 961 O O . ALA A 1 126 ? 0.691 13.827 3.165 1.00 82.06 126 ALA A O 1
ATOM 962 N N . ASP A 1 127 ? 0.182 15.052 1.360 1.00 80.50 127 ASP A N 1
ATOM 963 C CA . ASP A 1 127 ? -0.398 16.190 2.073 1.00 80.50 127 ASP A CA 1
ATOM 964 C C . ASP A 1 127 ? -1.588 15.751 2.918 1.00 80.50 127 ASP A C 1
ATOM 966 O O . ASP A 1 127 ? -1.705 16.162 4.061 1.00 80.50 127 ASP A O 1
ATOM 970 N N . TRP A 1 128 ? -2.463 14.892 2.389 1.00 79.44 128 TRP A N 1
ATOM 971 C CA . TRP A 1 128 ? -3.604 14.371 3.141 1.00 79.44 128 TRP A CA 1
ATOM 972 C C . TRP A 1 128 ? -3.171 13.505 4.327 1.00 79.44 128 TRP A C 1
ATOM 974 O O . TRP A 1 128 ? -3.697 13.684 5.425 1.00 79.44 128 TRP A O 1
ATOM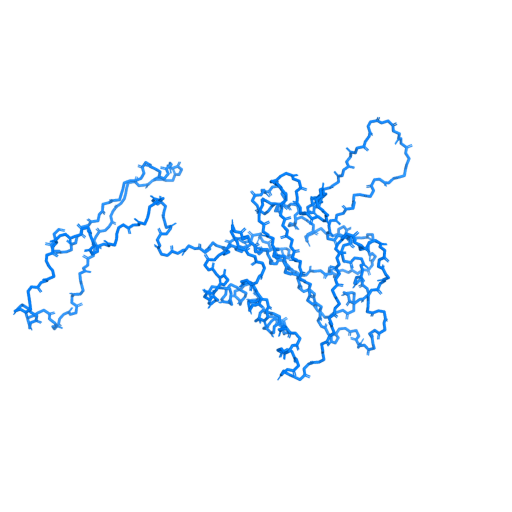 984 N N . LEU A 1 129 ? -2.172 12.637 4.135 1.00 79.69 129 LEU A N 1
ATOM 985 C CA . LEU A 1 129 ? -1.622 11.790 5.195 1.00 79.69 129 LEU A CA 1
ATOM 986 C C . LEU A 1 129 ? -0.957 12.629 6.301 1.00 79.69 129 LEU A C 1
ATOM 988 O O . LEU A 1 129 ? -1.074 12.293 7.478 1.00 79.69 129 LEU A O 1
ATOM 992 N N . ASN A 1 130 ? -0.308 13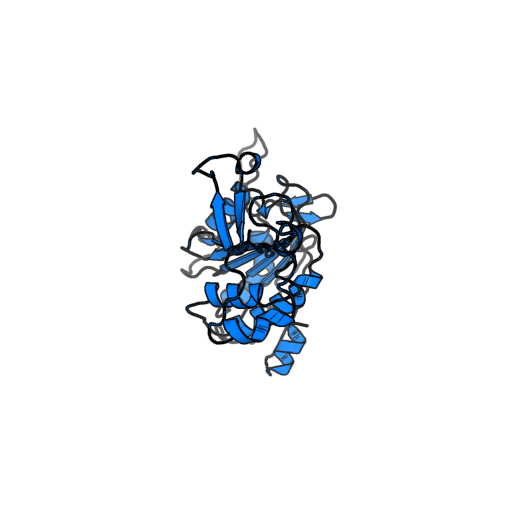.731 5.914 1.00 77.50 130 ASN A N 1
ATOM 993 C CA . ASN A 1 130 ? 0.375 14.675 6.804 1.00 77.50 130 ASN A CA 1
ATOM 994 C C . ASN A 1 130 ? -0.530 15.797 7.334 1.00 77.50 130 ASN A C 1
ATOM 996 O O . ASN A 1 130 ? -0.123 16.562 8.208 1.00 77.50 130 ASN A O 1
ATOM 1000 N N . SER A 1 131 ? -1.739 15.955 6.795 1.00 72.75 131 SER A N 1
ATOM 1001 C CA . SER A 1 131 ? -2.603 17.060 7.187 1.00 72.75 131 SER A CA 1
ATOM 1002 C C . SER A 1 131 ? -3.154 16.822 8.588 1.00 72.75 131 SER A C 1
ATOM 1004 O O . SER A 1 131 ? -3.904 15.884 8.830 1.00 72.75 131 SER A O 1
ATOM 1006 N N . ASN A 1 132 ? -2.868 17.752 9.500 1.00 53.00 132 ASN A N 1
ATOM 1007 C CA . ASN A 1 132 ? -3.529 17.842 10.807 1.00 53.00 132 ASN A CA 1
ATOM 1008 C C . ASN A 1 132 ? -5.008 18.289 10.694 1.00 53.00 132 ASN A C 1
ATOM 1010 O O . ASN A 1 132 ? -5.701 18.408 11.701 1.00 53.00 132 ASN A O 1
ATOM 1014 N N . ASN A 1 133 ? -5.512 18.528 9.473 1.00 48.75 133 ASN A N 1
ATOM 1015 C CA . ASN A 1 133 ? -6.886 18.964 9.181 1.00 48.75 133 ASN A CA 1
ATOM 1016 C C . ASN A 1 133 ? -7.943 17.854 9.323 1.00 48.75 133 ASN A C 1
ATOM 1018 O O . ASN A 1 133 ? -9.104 18.050 8.971 1.00 48.75 133 ASN A O 1
ATOM 1022 N N . TRP A 1 134 ? -7.591 16.737 9.958 1.00 53.16 134 TRP A N 1
ATOM 1023 C CA . TRP A 1 134 ? -8.549 15.853 10.628 1.00 53.16 134 TRP A CA 1
ATOM 1024 C C . TRP A 1 134 ? -9.269 16.527 11.811 1.00 53.16 134 TRP A C 1
ATOM 1026 O O . TRP A 1 134 ? -10.026 15.878 12.526 1.00 53.16 134 TRP A O 1
ATOM 1036 N N . SER A 1 135 ? -9.071 17.828 12.031 1.00 40.97 135 SER A N 1
ATOM 1037 C CA . SER A 1 135 ? -9.722 18.631 13.067 1.00 40.97 135 SER A CA 1
ATOM 1038 C C . SER A 1 135 ? -11.259 18.601 13.005 1.00 40.97 135 SER A C 1
ATOM 1040 O O . SER A 1 135 ? -11.893 18.687 14.057 1.00 40.97 135 SER A O 1
ATOM 1042 N N . GLU A 1 136 ? -11.876 18.361 11.840 1.00 49.06 136 GLU A N 1
ATOM 1043 C CA . GLU A 1 136 ? -13.328 18.096 11.743 1.00 49.06 136 GLU A CA 1
ATOM 1044 C C . GLU A 1 136 ? -13.725 16.680 12.224 1.00 49.06 136 GLU A C 1
ATOM 1046 O O . GLU A 1 136 ? -14.847 16.473 12.680 1.00 49.06 136 GLU A O 1
ATOM 1051 N N . TRP A 1 137 ? -12.787 15.726 12.248 1.00 43.91 137 TRP A N 1
ATOM 1052 C CA . TRP A 1 137 ? -12.933 14.368 12.806 1.00 43.91 137 TRP A CA 1
ATOM 1053 C C . TRP A 1 137 ? -12.634 14.261 14.320 1.00 43.91 137 TRP A C 1
ATOM 1055 O O . TRP A 1 137 ? -12.647 13.163 14.886 1.00 43.91 137 TRP A O 1
ATOM 1065 N N . ARG A 1 138 ? -12.517 15.431 14.970 1.00 44.50 138 ARG A N 1
ATOM 1066 C CA . ARG A 1 138 ? -12.592 15.742 16.411 1.00 44.50 138 ARG A CA 1
ATOM 1067 C C . ARG A 1 138 ? -11.531 15.128 17.342 1.00 44.50 138 ARG A C 1
ATOM 1069 O O . ARG A 1 138 ? -11.501 13.932 17.618 1.00 44.50 138 ARG A O 1
ATOM 1076 N N . SER A 1 139 ? -10.806 16.041 18.000 1.00 41.66 139 SER A N 1
ATOM 1077 C CA . SER A 1 139 ? -10.341 15.947 19.400 1.00 41.66 139 SER A CA 1
ATOM 1078 C C . SER A 1 139 ? -9.395 14.799 19.791 1.00 41.66 139 SER A C 1
ATOM 1080 O O . SER A 1 139 ? -9.337 14.435 20.965 1.00 41.66 139 SER A O 1
ATOM 1082 N N . ARG A 1 140 ? -8.598 14.268 18.858 1.00 45.34 140 ARG A N 1
ATOM 1083 C CA . ARG A 1 140 ? -7.413 13.456 19.181 1.00 45.34 140 ARG A CA 1
ATOM 1084 C C . ARG A 1 140 ? -6.180 13.900 18.381 1.00 45.34 140 ARG A C 1
ATOM 1086 O O . ARG A 1 140 ? -6.347 14.313 17.238 1.00 45.34 140 ARG A O 1
ATOM 1093 N N . PRO A 1 141 ? -4.973 13.801 18.966 1.00 48.75 141 PRO A N 1
ATOM 1094 C CA . PRO A 1 141 ? -3.708 14.077 18.283 1.00 48.75 141 PRO A CA 1
ATOM 1095 C C . PRO A 1 141 ? -3.240 12.954 17.334 1.00 48.75 141 PRO A C 1
ATOM 1097 O O . PRO A 1 141 ? -2.255 13.148 16.627 1.00 48.75 141 PRO A O 1
ATOM 1100 N N . ASP A 1 142 ? -3.944 11.818 17.272 1.00 53.31 142 ASP A N 1
ATOM 1101 C CA . ASP A 1 142 ? -3.466 10.608 16.592 1.00 53.31 142 ASP A CA 1
ATOM 1102 C C . ASP A 1 142 ? -4.285 10.352 15.316 1.00 53.31 142 ASP A C 1
ATOM 1104 O O . ASP A 1 142 ? -5.510 10.204 15.362 1.00 53.31 142 ASP A O 1
ATOM 1108 N N . ALA A 1 143 ? -3.615 10.333 14.166 1.00 55.50 143 ALA A N 1
ATOM 1109 C CA . ALA A 1 143 ? -4.248 10.153 12.867 1.00 55.50 143 ALA A CA 1
ATOM 1110 C C . ALA A 1 143 ? -4.731 8.707 12.631 1.00 55.50 143 ALA A C 1
ATOM 1112 O O . ALA A 1 143 ? -4.110 7.760 13.113 1.00 55.50 143 ALA A O 1
ATOM 1113 N N . PRO A 1 144 ? -5.796 8.507 11.831 1.00 64.12 144 PRO A N 1
ATOM 1114 C CA . PRO A 1 144 ? -6.386 7.187 11.611 1.00 64.12 144 PRO A CA 1
ATOM 1115 C C . PRO A 1 144 ? -5.569 6.281 10.683 1.00 64.12 144 PRO A C 1
ATOM 1117 O O . PRO A 1 144 ? -5.862 5.096 10.627 1.00 64.12 144 PRO A O 1
ATOM 1120 N N . LEU A 1 145 ? -4.585 6.805 9.944 1.00 74.81 145 LEU A N 1
ATOM 1121 C CA . LEU A 1 145 ? -3.656 6.021 9.126 1.00 74.81 145 LEU A CA 1
ATOM 1122 C C . LEU A 1 145 ? -2.225 6.491 9.388 1.00 74.81 145 LEU A C 1
ATOM 1124 O O . LEU A 1 145 ? -1.937 7.679 9.266 1.00 74.81 145 LEU A O 1
ATOM 1128 N N . ASN A 1 146 ? -1.323 5.557 9.683 1.00 74.56 146 ASN A N 1
ATOM 1129 C CA . ASN A 1 146 ? 0.098 5.850 9.908 1.00 74.56 146 ASN A CA 1
ATOM 1130 C C . ASN A 1 146 ? 0.926 5.825 8.608 1.00 74.56 146 ASN A C 1
ATOM 1132 O O . ASN A 1 146 ? 1.929 6.526 8.470 1.00 74.56 146 ASN A O 1
ATOM 1136 N N . SER A 1 147 ? 0.503 5.011 7.643 1.00 80.31 147 SER A N 1
ATOM 1137 C CA . SER A 1 147 ? 1.220 4.764 6.400 1.00 80.31 147 SER A CA 1
ATOM 1138 C C . SER A 1 147 ? 0.279 4.303 5.288 1.00 80.31 147 SER A C 1
ATOM 1140 O O . SER A 1 147 ? -0.789 3.732 5.537 1.00 80.31 147 SER A O 1
ATOM 1142 N N . LEU A 1 148 ? 0.692 4.555 4.047 1.00 85.06 148 LEU A N 1
ATOM 1143 C CA . LEU A 1 148 ? 0.009 4.141 2.833 1.00 85.06 148 LEU A CA 1
ATOM 1144 C C . LEU A 1 148 ? 1.011 3.502 1.864 1.00 85.06 148 LEU A C 1
ATOM 1146 O O . LEU A 1 148 ? 1.903 4.173 1.339 1.00 85.06 148 LEU A O 1
ATOM 1150 N N . LEU A 1 149 ? 0.842 2.203 1.599 1.00 86.56 149 LEU A N 1
ATOM 1151 C CA . LEU A 1 149 ? 1.617 1.492 0.581 1.00 86.56 149 LEU A CA 1
ATOM 1152 C C . LEU A 1 149 ? 0.846 1.453 -0.741 1.00 86.56 149 LEU A C 1
ATOM 1154 O O . LEU A 1 149 ? -0.145 0.739 -0.879 1.00 86.56 149 LEU A O 1
ATOM 1158 N N . CYS A 1 150 ? 1.325 2.198 -1.726 1.00 85.81 150 CYS A N 1
ATOM 1159 C CA . CYS A 1 150 ? 0.715 2.372 -3.034 1.00 85.81 150 CYS A CA 1
ATOM 1160 C C . CYS A 1 150 ? 1.425 1.510 -4.088 1.00 85.81 150 CYS A C 1
ATOM 1162 O O . CYS A 1 150 ? 2.512 1.848 -4.555 1.00 85.81 150 CYS A O 1
ATOM 1164 N N . ALA A 1 151 ? 0.812 0.405 -4.510 1.00 84.75 151 ALA A N 1
ATOM 1165 C CA . ALA A 1 151 ? 1.363 -0.427 -5.574 1.00 84.75 151 ALA A CA 1
ATOM 1166 C C . ALA A 1 151 ? 0.959 0.101 -6.950 1.00 84.75 151 ALA A C 1
ATOM 1168 O O . ALA A 1 151 ? -0.223 0.132 -7.278 1.00 84.75 151 ALA A O 1
ATOM 1169 N N . MET A 1 152 ? 1.949 0.474 -7.760 1.00 79.81 152 MET A N 1
ATOM 1170 C CA . MET A 1 152 ? 1.795 0.927 -9.139 1.00 79.81 152 MET A CA 1
ATOM 1171 C C . MET A 1 152 ? 1.907 -0.261 -10.087 1.00 79.81 152 MET A C 1
ATOM 1173 O O . MET A 1 152 ? 3.008 -0.655 -10.488 1.00 79.81 152 MET A O 1
ATOM 1177 N N . ASN A 1 153 ? 0.766 -0.832 -10.462 1.00 70.19 153 ASN A N 1
ATOM 1178 C CA . ASN A 1 153 ? 0.737 -1.946 -11.401 1.00 70.19 153 ASN A CA 1
ATOM 1179 C C . ASN A 1 153 ? 0.555 -1.445 -12.843 1.00 70.19 153 ASN A C 1
ATOM 1181 O O . ASN A 1 153 ? -0.391 -0.712 -13.145 1.00 70.19 153 ASN A O 1
ATOM 1185 N N . LYS A 1 154 ? 1.474 -1.828 -13.741 1.00 62.03 154 LYS A N 1
ATOM 1186 C CA . LYS A 1 154 ? 1.451 -1.409 -15.153 1.00 62.03 154 LYS A CA 1
ATOM 1187 C C . LYS A 1 154 ? 0.556 -2.281 -16.038 1.00 62.03 154 LYS A C 1
ATOM 1189 O O . LYS A 1 154 ? 0.162 -1.805 -17.098 1.00 62.03 154 LYS A O 1
ATOM 1194 N N . LYS A 1 155 ? 0.306 -3.549 -15.679 1.00 57.09 155 LYS A N 1
ATOM 1195 C CA . LYS A 1 155 ? -0.293 -4.531 -16.610 1.00 57.09 155 LYS A CA 1
ATOM 1196 C C . LYS A 1 155 ? -1.140 -5.643 -15.978 1.00 57.09 155 LYS A C 1
ATOM 1198 O O . LYS A 1 155 ? -1.705 -6.431 -16.727 1.00 57.09 155 LYS A O 1
ATOM 1203 N N . LEU A 1 156 ? -1.211 -5.765 -14.654 1.00 55.84 156 LEU A N 1
ATOM 1204 C CA . LEU A 1 156 ? -1.728 -6.974 -14.008 1.00 55.84 156 LEU A CA 1
ATOM 1205 C C . LEU A 1 156 ? -2.733 -6.685 -12.887 1.00 55.84 156 LEU A C 1
ATOM 1207 O O . LEU A 1 156 ? -2.749 -5.609 -12.299 1.00 55.84 156 LEU A O 1
ATOM 1211 N N . GLY A 1 157 ? -3.599 -7.666 -12.624 1.00 65.00 157 GLY A N 1
ATOM 1212 C CA . GLY A 1 157 ? -4.686 -7.546 -11.655 1.00 65.00 157 GLY A CA 1
ATOM 1213 C C . GLY A 1 157 ? -4.231 -7.660 -10.190 1.00 65.00 157 GLY A C 1
ATOM 1214 O O . GLY A 1 157 ? -3.140 -8.160 -9.911 1.00 65.00 157 GLY A O 1
ATOM 1215 N N . PRO A 1 158 ? -5.092 -7.285 -9.227 1.00 70.06 158 PRO A N 1
ATOM 1216 C CA . PRO A 1 158 ? -4.841 -7.408 -7.785 1.00 70.06 158 PRO A CA 1
ATOM 1217 C C . PRO A 1 158 ? -4.390 -8.794 -7.293 1.00 70.06 158 PRO A C 1
ATOM 1219 O O . PRO A 1 158 ? -3.789 -8.900 -6.226 1.00 70.06 158 PRO A O 1
ATOM 1222 N N . VAL A 1 159 ? -4.648 -9.855 -8.067 1.00 76.19 159 VAL A N 1
ATOM 1223 C CA . VAL A 1 159 ? -4.302 -11.246 -7.731 1.00 76.19 159 VAL A CA 1
ATOM 1224 C C . VAL A 1 159 ? -2.814 -11.442 -7.411 1.00 76.19 159 VAL A C 1
ATOM 1226 O O . VAL A 1 159 ? -2.484 -12.174 -6.480 1.00 76.19 159 VAL A O 1
ATOM 1229 N N . TYR A 1 160 ? -1.918 -10.730 -8.102 1.00 78.56 160 TYR A N 1
ATOM 1230 C CA . TYR A 1 160 ? -0.466 -10.831 -7.888 1.00 78.56 160 TYR A CA 1
ATOM 1231 C C . TYR A 1 160 ? -0.013 -10.217 -6.560 1.00 78.56 160 TYR A C 1
ATOM 1233 O O . TYR A 1 160 ? 1.058 -10.544 -6.061 1.00 78.56 160 TYR A O 1
ATOM 1241 N N . MET A 1 161 ? -0.845 -9.362 -5.961 1.00 83.75 161 MET A N 1
ATOM 1242 C CA . MET A 1 161 ? -0.551 -8.701 -4.691 1.00 83.75 161 MET A CA 1
ATOM 1243 C C . MET A 1 161 ? -1.077 -9.479 -3.491 1.00 83.75 161 MET A C 1
ATOM 1245 O O . MET A 1 161 ? -0.696 -9.174 -2.367 1.00 83.75 161 MET A O 1
ATOM 1249 N N . LEU A 1 162 ? -1.933 -10.488 -3.690 1.00 83.69 162 LEU A N 1
ATOM 1250 C CA . LEU A 1 162 ? -2.619 -11.157 -2.584 1.00 83.69 162 LEU A CA 1
ATOM 1251 C C . LEU A 1 162 ? -1.653 -11.806 -1.589 1.00 83.69 162 LEU A C 1
ATOM 1253 O O . LEU A 1 162 ? -1.854 -11.696 -0.380 1.00 83.69 162 LEU A O 1
ATOM 1257 N N . ASN A 1 163 ? -0.598 -12.461 -2.083 1.00 86.31 163 ASN A N 1
ATOM 1258 C CA . ASN A 1 163 ? 0.398 -13.087 -1.217 1.00 86.31 163 ASN A CA 1
ATOM 1259 C C . ASN A 1 163 ? 1.197 -12.044 -0.432 1.00 86.31 163 ASN A C 1
ATOM 1261 O O . ASN A 1 163 ? 1.425 -12.232 0.763 1.00 86.31 163 ASN A O 1
ATOM 1265 N N . LEU A 1 164 ? 1.580 -10.946 -1.091 1.00 88.00 164 LEU A N 1
ATOM 1266 C CA . LEU A 1 164 ? 2.298 -9.844 -0.466 1.00 88.00 164 LEU A CA 1
ATOM 1267 C C . LEU A 1 164 ? 1.437 -9.161 0.602 1.00 88.00 164 LEU A C 1
ATOM 1269 O O . LEU A 1 164 ? 1.880 -9.053 1.739 1.00 88.00 164 LEU A O 1
ATOM 1273 N N . ILE A 1 165 ? 0.186 -8.808 0.283 1.00 87.56 165 ILE A N 1
ATOM 1274 C CA . ILE A 1 165 ? -0.787 -8.263 1.245 1.00 87.56 165 ILE A CA 1
ATOM 1275 C C . ILE A 1 165 ? -0.894 -9.192 2.450 1.00 87.56 165 ILE A C 1
ATOM 1277 O O . ILE A 1 165 ? -0.811 -8.735 3.581 1.00 87.56 165 ILE A O 1
ATOM 1281 N N . ALA A 1 166 ? -1.016 -10.500 2.218 1.00 87.00 166 ALA A N 1
ATOM 1282 C CA . ALA A 1 166 ? -1.146 -11.475 3.289 1.00 87.00 166 ALA A CA 1
ATOM 1283 C C . ALA A 1 166 ? 0.143 -11.703 4.100 1.00 87.00 166 ALA A C 1
ATOM 1285 O O . ALA A 1 166 ? 0.066 -12.295 5.171 1.00 87.00 166 ALA A O 1
ATOM 1286 N N . LYS A 1 167 ? 1.329 -11.360 3.579 1.00 89.50 167 LYS A N 1
ATOM 1287 C CA . LYS A 1 167 ? 2.596 -11.387 4.335 1.00 89.50 167 LYS A CA 1
ATOM 1288 C C . LYS A 1 167 ? 2.709 -10.125 5.176 1.00 89.50 167 LYS A C 1
ATOM 1290 O O . LYS A 1 167 ? 2.929 -10.203 6.379 1.00 89.50 167 LYS A O 1
ATOM 1295 N N . ILE A 1 168 ? 2.474 -8.980 4.546 1.00 87.44 168 ILE A N 1
ATOM 1296 C CA . ILE A 1 168 ? 2.518 -7.681 5.201 1.00 87.44 168 ILE A CA 1
ATOM 1297 C C . ILE A 1 168 ? 1.493 -7.618 6.337 1.00 87.44 168 ILE A C 1
ATOM 1299 O O . ILE A 1 168 ? 1.843 -7.258 7.452 1.00 87.44 168 ILE A O 1
ATOM 1303 N N . SER A 1 169 ? 0.266 -8.089 6.103 1.00 84.81 169 SER A N 1
ATOM 1304 C CA . SER A 1 169 ? -0.794 -8.149 7.113 1.00 84.81 169 SER A CA 1
ATOM 1305 C C . SER A 1 169 ? -0.452 -8.995 8.335 1.00 84.81 169 SER A C 1
ATOM 1307 O O . SER A 1 169 ? -1.155 -8.919 9.330 1.00 84.81 169 SER A O 1
ATOM 1309 N N . THR A 1 170 ? 0.517 -9.905 8.234 1.00 86.06 170 THR A N 1
ATOM 1310 C CA . THR A 1 170 ? 0.976 -10.727 9.362 1.00 86.06 170 THR A CA 1
ATOM 1311 C C . THR A 1 170 ? 2.233 -10.172 10.007 1.00 86.06 170 THR A C 1
ATOM 1313 O O . THR A 1 170 ? 2.372 -10.281 11.216 1.00 86.06 170 THR A O 1
ATOM 1316 N N . THR A 1 171 ? 3.143 -9.605 9.217 1.00 86.50 171 THR A N 1
ATOM 1317 C CA . THR A 1 171 ? 4.404 -9.057 9.723 1.00 86.50 171 THR A CA 1
ATOM 1318 C C . THR A 1 171 ? 4.188 -7.731 10.442 1.00 86.50 171 THR A C 1
ATOM 1320 O O . THR A 1 171 ? 4.794 -7.510 11.477 1.00 86.50 171 THR A O 1
ATOM 1323 N N . MET A 1 172 ? 3.267 -6.899 9.953 1.00 81.62 172 MET A N 1
ATOM 1324 C CA . MET A 1 172 ? 2.960 -5.578 10.518 1.00 81.62 172 MET A CA 1
ATOM 1325 C C . MET A 1 172 ? 1.935 -5.635 11.661 1.00 81.62 172 MET A C 1
ATOM 1327 O O . MET A 1 172 ? 1.229 -4.665 11.910 1.00 81.62 172 MET A O 1
ATOM 1331 N N . VAL A 1 173 ? 1.770 -6.795 12.305 1.00 77.75 173 VAL A N 1
ATOM 1332 C CA . VAL A 1 173 ? 0.878 -6.934 13.471 1.00 77.75 173 VAL A CA 1
ATOM 1333 C C . VAL A 1 173 ? 1.557 -6.474 14.751 1.00 77.75 173 VAL A C 1
ATOM 1335 O O . VAL A 1 173 ? 0.874 -6.126 15.709 1.00 77.75 173 VAL A O 1
ATOM 1338 N N . ASP A 1 174 ? 2.878 -6.428 14.787 1.00 78.38 174 ASP A N 1
ATOM 1339 C CA . ASP A 1 174 ? 3.598 -5.823 15.896 1.00 78.38 174 ASP A CA 1
ATOM 1340 C C . ASP A 1 174 ? 4.233 -4.513 15.422 1.00 78.38 174 ASP A C 1
ATOM 1342 O O . ASP A 1 174 ? 4.645 -4.442 14.259 1.00 78.38 174 ASP A O 1
ATOM 1346 N N . PRO A 1 175 ? 4.290 -3.480 16.286 1.00 74.31 175 PRO A N 1
ATOM 1347 C CA . PRO A 1 175 ? 4.963 -2.236 15.951 1.00 74.31 175 PRO A CA 1
ATOM 1348 C C . PRO A 1 175 ? 6.401 -2.525 15.523 1.00 74.31 175 PRO A C 1
ATOM 1350 O O . PRO A 1 175 ? 7.185 -3.092 16.288 1.00 74.31 175 PRO A O 1
ATOM 1353 N N . ASP A 1 176 ? 6.735 -2.138 14.298 1.00 80.81 176 ASP A N 1
ATOM 1354 C CA . ASP A 1 176 ? 8.063 -2.318 13.727 1.00 80.81 176 ASP A CA 1
ATOM 1355 C C . ASP A 1 176 ? 8.738 -0.945 13.598 1.00 80.81 176 ASP A C 1
ATOM 1357 O O . ASP A 1 176 ? 8.273 -0.121 12.800 1.00 80.81 176 ASP A O 1
ATOM 1361 N N . PRO A 1 177 ? 9.817 -0.662 14.356 1.00 82.75 177 PRO A N 1
ATOM 1362 C CA . PRO A 1 177 ? 10.547 0.597 14.220 1.00 82.75 177 PRO A CA 1
ATOM 1363 C C . PRO A 1 177 ? 11.131 0.781 12.809 1.00 82.75 177 PRO A C 1
ATOM 1365 O O . PRO A 1 177 ? 11.291 1.915 12.366 1.00 82.75 177 PRO A O 1
ATOM 1368 N N . ASP A 1 178 ? 11.367 -0.318 12.085 1.00 87.12 178 ASP A N 1
ATOM 1369 C CA . ASP A 1 178 ? 11.909 -0.353 10.729 1.00 87.12 178 ASP A CA 1
ATOM 1370 C C . ASP A 1 178 ? 10.840 -0.753 9.693 1.00 87.12 178 ASP A C 1
ATOM 1372 O O . ASP A 1 178 ? 11.154 -1.306 8.634 1.00 87.12 178 ASP A O 1
ATOM 1376 N N . ALA A 1 179 ? 9.566 -0.436 9.964 1.00 83.12 179 ALA A N 1
ATOM 1377 C CA . ALA A 1 179 ? 8.411 -0.779 9.130 1.00 83.12 179 ALA A CA 1
ATOM 1378 C C . ALA A 1 179 ? 8.653 -0.588 7.621 1.00 83.12 179 ALA A C 1
ATOM 1380 O O . ALA A 1 179 ? 8.331 -1.463 6.819 1.00 83.12 179 ALA A O 1
ATOM 1381 N N . ALA A 1 180 ? 9.245 0.539 7.215 1.00 85.38 180 ALA A N 1
ATOM 1382 C CA . ALA A 1 180 ? 9.537 0.823 5.811 1.00 85.38 180 ALA A CA 1
ATOM 1383 C C . ALA A 1 180 ? 10.520 -0.192 5.194 1.00 85.38 180 ALA A C 1
ATOM 1385 O O . ALA A 1 180 ? 10.274 -0.710 4.104 1.00 85.38 180 ALA A O 1
ATOM 1386 N N . GLU A 1 181 ? 11.604 -0.519 5.896 1.00 89.50 181 GLU A N 1
ATOM 1387 C CA . GLU A 1 181 ? 12.612 -1.485 5.445 1.00 89.50 181 GLU A CA 1
ATOM 1388 C C . GLU A 1 181 ? 12.045 -2.911 5.433 1.00 89.50 181 GLU A C 1
ATOM 1390 O O . GLU A 1 181 ? 12.259 -3.669 4.482 1.00 89.50 181 GLU A O 1
ATOM 1395 N N . THR A 1 182 ? 11.253 -3.280 6.440 1.00 89.19 182 THR A N 1
ATOM 1396 C CA . THR A 1 182 ? 10.559 -4.573 6.476 1.00 89.19 182 THR A CA 1
ATOM 1397 C C . THR A 1 182 ? 9.583 -4.716 5.311 1.00 89.19 182 THR A C 1
ATOM 1399 O O . THR A 1 182 ? 9.598 -5.734 4.611 1.00 89.19 182 THR A O 1
ATOM 1402 N N . LEU A 1 183 ? 8.774 -3.688 5.037 1.00 88.62 183 LEU A N 1
ATOM 1403 C CA . LEU A 1 183 ? 7.866 -3.653 3.888 1.00 88.62 183 LEU A CA 1
ATOM 1404 C C . LEU A 1 183 ? 8.627 -3.773 2.564 1.00 88.62 183 LEU A C 1
ATOM 1406 O O . LEU A 1 183 ? 8.221 -4.551 1.695 1.00 88.62 183 LEU A O 1
ATOM 1410 N N . PHE A 1 184 ? 9.745 -3.058 2.426 1.00 89.62 184 PHE A N 1
ATOM 1411 C CA . PHE A 1 184 ? 10.622 -3.154 1.264 1.00 89.62 184 PHE A CA 1
ATOM 1412 C C . PHE A 1 184 ? 11.138 -4.584 1.067 1.00 89.62 184 PHE A C 1
ATOM 1414 O O . PHE A 1 184 ? 10.994 -5.142 -0.023 1.00 89.62 184 PHE A O 1
ATOM 1421 N N . ARG A 1 185 ? 11.668 -5.219 2.121 1.00 90.25 185 ARG A N 1
ATOM 1422 C CA . ARG A 1 185 ? 12.176 -6.602 2.078 1.00 90.25 185 ARG A CA 1
ATOM 1423 C C . ARG A 1 185 ? 11.090 -7.612 1.726 1.00 90.25 185 ARG A C 1
ATOM 1425 O O . ARG A 1 185 ? 11.320 -8.516 0.919 1.00 90.25 185 ARG A O 1
ATOM 1432 N N . LEU A 1 186 ? 9.898 -7.466 2.301 1.00 91.44 186 LEU A N 1
ATOM 1433 C CA . LEU A 1 186 ? 8.751 -8.319 1.986 1.00 91.44 186 LEU A CA 1
ATOM 1434 C C . LEU A 1 186 ? 8.332 -8.183 0.525 1.00 91.44 186 LEU A C 1
ATOM 1436 O O . LEU A 1 186 ? 8.049 -9.191 -0.121 1.00 91.44 186 LEU A O 1
ATOM 1440 N N . TRP A 1 187 ? 8.311 -6.956 0.004 1.00 90.94 187 TRP A N 1
ATOM 1441 C CA . TRP A 1 187 ? 7.986 -6.701 -1.392 1.00 90.94 187 TRP A CA 1
ATOM 1442 C C . TRP A 1 187 ? 9.055 -7.257 -2.331 1.00 90.94 187 TRP A C 1
ATOM 1444 O O . TRP A 1 187 ? 8.713 -8.068 -3.184 1.00 90.94 187 TRP A O 1
ATOM 1454 N N . ILE A 1 188 ? 10.333 -6.901 -2.160 1.00 89.38 188 ILE A N 1
ATOM 1455 C CA . ILE A 1 188 ? 11.404 -7.299 -3.091 1.00 89.38 188 ILE A CA 1
ATOM 1456 C C . ILE A 1 188 ? 11.652 -8.815 -3.103 1.00 89.38 188 ILE A C 1
ATOM 1458 O O . ILE A 1 188 ? 12.060 -9.366 -4.124 1.00 89.38 188 ILE A O 1
ATOM 1462 N N . SER A 1 189 ? 11.377 -9.503 -1.989 1.00 88.69 189 SER A N 1
ATOM 1463 C CA . SER A 1 189 ? 11.453 -10.968 -1.898 1.00 88.69 189 SER A CA 1
ATOM 1464 C C . SER A 1 189 ? 10.225 -11.685 -2.467 1.00 88.69 189 SER A C 1
ATOM 1466 O O . SER A 1 189 ? 10.249 -12.907 -2.640 1.00 88.69 189 SER A O 1
ATOM 1468 N N . ASP A 1 190 ? 9.139 -10.968 -2.769 1.00 88.69 190 ASP A N 1
ATOM 1469 C CA . ASP A 1 190 ? 7.962 -11.560 -3.388 1.00 88.69 190 ASP A CA 1
ATOM 1470 C C . ASP A 1 190 ? 8.155 -11.699 -4.902 1.00 88.69 190 ASP A C 1
ATOM 1472 O O . ASP A 1 190 ? 8.016 -10.752 -5.677 1.00 88.69 190 ASP A O 1
ATOM 1476 N N . THR A 1 191 ? 8.454 -12.925 -5.330 1.00 85.81 191 THR A N 1
ATOM 1477 C CA . THR A 1 191 ? 8.734 -13.274 -6.729 1.00 85.81 191 THR A CA 1
ATOM 1478 C C . THR A 1 191 ? 7.548 -13.084 -7.676 1.00 85.81 191 THR A C 1
ATOM 1480 O O . THR A 1 191 ? 7.739 -13.181 -8.886 1.00 85.81 191 THR A O 1
ATOM 1483 N N . LEU A 1 192 ? 6.343 -12.811 -7.163 1.00 84.62 192 LEU A N 1
ATOM 1484 C CA . LEU A 1 192 ? 5.153 -12.527 -7.965 1.00 84.62 192 LEU A CA 1
ATOM 1485 C C . LEU A 1 192 ? 4.816 -11.035 -7.966 1.00 84.62 192 LEU A C 1
ATOM 1487 O O . LEU A 1 192 ? 4.557 -10.469 -9.024 1.00 84.62 192 LEU A O 1
ATOM 1491 N N . ALA A 1 193 ? 4.818 -10.384 -6.804 1.00 85.12 193 ALA A N 1
ATOM 1492 C CA . ALA A 1 193 ? 4.436 -8.980 -6.696 1.00 85.12 193 ALA A CA 1
ATOM 1493 C C . ALA A 1 193 ? 5.536 -8.035 -7.199 1.00 85.12 193 ALA A C 1
ATOM 1495 O O . ALA A 1 193 ? 5.239 -7.106 -7.959 1.00 85.12 193 ALA A O 1
ATOM 1496 N N . ALA A 1 194 ? 6.794 -8.272 -6.807 1.00 86.69 194 ALA A N 1
ATOM 1497 C CA . ALA A 1 194 ? 7.903 -7.378 -7.132 1.00 86.69 194 ALA A CA 1
ATOM 1498 C C . ALA A 1 194 ? 8.056 -7.183 -8.647 1.00 86.69 194 ALA A C 1
ATOM 1500 O O . ALA A 1 194 ? 7.995 -6.037 -9.089 1.00 86.69 194 ALA A O 1
ATOM 1501 N N . PRO A 1 195 ? 8.100 -8.249 -9.481 1.00 82.31 195 PRO A N 1
ATOM 1502 C CA . PRO A 1 195 ? 8.311 -8.111 -10.922 1.00 82.31 195 PRO A CA 1
ATOM 1503 C C . PRO A 1 195 ? 7.292 -7.292 -11.701 1.00 82.31 195 PRO A C 1
ATOM 1505 O O . PRO A 1 195 ? 7.508 -6.947 -12.867 1.00 82.31 195 PRO A O 1
ATOM 1508 N N . HIS A 1 196 ? 6.163 -7.001 -11.074 1.00 80.06 196 HIS A N 1
ATOM 1509 C CA . HIS A 1 196 ? 4.997 -6.435 -11.723 1.00 80.06 196 HIS A CA 1
ATOM 1510 C C . HIS A 1 196 ? 4.564 -5.101 -11.129 1.00 80.06 196 HIS A C 1
ATOM 1512 O O . HIS A 1 196 ? 3.632 -4.477 -11.646 1.00 80.06 196 HIS A O 1
ATOM 1518 N N . THR A 1 197 ? 5.244 -4.637 -10.083 1.00 81.50 197 THR A N 1
ATOM 1519 C CA . THR A 1 197 ? 4.867 -3.419 -9.377 1.00 81.50 197 THR A CA 1
ATOM 1520 C C . THR A 1 197 ? 6.074 -2.551 -9.091 1.00 81.50 197 THR A C 1
ATOM 1522 O O . THR A 1 197 ? 7.158 -3.040 -8.816 1.00 81.50 197 THR A O 1
ATOM 1525 N N . ASN A 1 198 ? 5.866 -1.241 -9.147 1.00 85.12 198 ASN A N 1
ATOM 1526 C CA . ASN A 1 198 ? 6.657 -0.319 -8.342 1.00 85.12 198 ASN A CA 1
ATOM 1527 C C . ASN A 1 198 ? 5.839 0.007 -7.098 1.00 85.12 198 ASN A C 1
ATOM 1529 O O . ASN A 1 198 ? 4.608 -0.028 -7.146 1.00 85.12 198 ASN A O 1
ATOM 1533 N N . ILE A 1 199 ? 6.504 0.344 -6.008 1.00 86.56 199 ILE A N 1
ATOM 1534 C CA . ILE A 1 199 ? 5.845 0.703 -4.760 1.00 86.56 199 ILE A CA 1
ATOM 1535 C C . ILE A 1 199 ? 6.126 2.169 -4.474 1.00 86.56 199 ILE A C 1
ATOM 1537 O O . ILE A 1 199 ? 7.263 2.617 -4.544 1.00 86.56 199 ILE A O 1
ATOM 1541 N N . LEU A 1 200 ? 5.082 2.916 -4.158 1.00 87.12 200 LEU A N 1
ATOM 1542 C CA . LEU A 1 200 ? 5.175 4.220 -3.531 1.00 87.12 200 LEU A CA 1
ATOM 1543 C C . LEU A 1 200 ? 4.783 4.037 -2.066 1.00 87.12 200 LEU A C 1
ATOM 1545 O O . LEU A 1 200 ? 3.681 3.592 -1.769 1.00 87.12 200 LEU A O 1
ATOM 1549 N N . PHE A 1 201 ? 5.684 4.365 -1.160 1.00 87.56 201 PHE A N 1
ATOM 1550 C CA . PHE A 1 201 ? 5.453 4.353 0.270 1.00 87.56 201 PHE A CA 1
ATOM 1551 C C . PHE A 1 201 ? 5.286 5.790 0.762 1.00 87.56 201 PHE A C 1
ATOM 1553 O O . PHE A 1 201 ? 6.145 6.640 0.526 1.00 87.56 201 PHE A O 1
ATOM 1560 N N . LEU A 1 202 ? 4.162 6.056 1.422 1.00 85.31 202 LEU A N 1
ATOM 1561 C CA . LEU A 1 202 ? 3.879 7.320 2.093 1.00 85.31 202 LEU A CA 1
ATOM 1562 C C . LEU A 1 202 ? 3.743 7.032 3.586 1.00 85.31 202 LEU A C 1
ATOM 1564 O O . LEU A 1 202 ? 2.966 6.161 3.972 1.00 85.31 202 LEU A O 1
ATOM 1568 N N . ALA A 1 203 ? 4.470 7.764 4.419 1.00 83.94 203 ALA A N 1
ATOM 1569 C CA . ALA A 1 203 ? 4.350 7.694 5.868 1.00 83.94 203 ALA A CA 1
ATOM 1570 C C . ALA A 1 203 ? 4.215 9.103 6.441 1.00 83.94 203 ALA A C 1
ATOM 1572 O O . ALA A 1 203 ? 4.650 10.080 5.826 1.00 83.94 203 ALA A O 1
ATOM 1573 N N . GLN A 1 204 ? 3.578 9.199 7.603 1.00 80.38 204 GLN A N 1
ATOM 1574 C CA . GLN A 1 204 ? 3.411 10.477 8.280 1.00 80.38 204 GLN A CA 1
ATOM 1575 C C . GLN A 1 204 ? 4.752 11.096 8.651 1.00 80.38 204 GLN A C 1
ATOM 1577 O O . GLN A 1 204 ? 5.635 10.417 9.170 1.00 80.38 204 GLN A O 1
ATOM 1582 N N . ASN A 1 205 ? 4.879 12.398 8.408 1.00 80.38 205 ASN A N 1
ATOM 1583 C CA . ASN A 1 205 ? 6.073 13.196 8.681 1.00 80.38 205 ASN A CA 1
ATOM 1584 C C . ASN A 1 205 ? 7.350 12.652 8.013 1.00 80.38 205 ASN A C 1
ATOM 1586 O O . ASN A 1 205 ? 8.455 12.976 8.442 1.00 80.38 205 ASN A O 1
ATOM 1590 N N . ALA A 1 206 ? 7.203 11.838 6.966 1.00 81.25 206 ALA A N 1
ATOM 1591 C CA . ALA A 1 206 ? 8.298 11.259 6.205 1.00 81.25 206 ALA A CA 1
ATOM 1592 C C . ALA A 1 206 ? 8.195 11.646 4.728 1.00 81.25 206 ALA A C 1
ATOM 1594 O O . ALA A 1 206 ? 7.112 11.921 4.200 1.00 81.25 206 ALA A O 1
ATOM 1595 N N . GLU A 1 207 ? 9.335 11.644 4.043 1.00 81.62 207 GLU A N 1
ATOM 1596 C CA . GLU A 1 207 ? 9.366 11.893 2.608 1.00 81.62 207 GLU A CA 1
ATOM 1597 C C . GLU A 1 207 ? 8.740 10.721 1.829 1.00 81.62 207 GLU A C 1
ATOM 1599 O O . GLU A 1 207 ? 9.056 9.552 2.093 1.00 81.62 207 GLU A O 1
ATOM 1604 N N . PRO A 1 208 ? 7.873 11.003 0.836 1.00 83.44 208 PRO A N 1
ATOM 1605 C CA . PRO A 1 208 ? 7.381 9.996 -0.093 1.00 83.44 208 PRO A CA 1
ATOM 1606 C C . PRO A 1 208 ? 8.527 9.204 -0.723 1.00 83.44 208 PRO A C 1
ATOM 1608 O O . PRO A 1 208 ? 9.374 9.759 -1.420 1.00 83.44 208 PRO A O 1
ATOM 1611 N N . THR A 1 209 ? 8.532 7.890 -0.521 1.00 84.44 209 THR A N 1
ATOM 1612 C CA . THR A 1 209 ? 9.604 7.019 -1.007 1.00 84.44 209 THR A CA 1
ATOM 1613 C C . THR A 1 209 ? 9.087 6.129 -2.124 1.00 84.44 209 THR A C 1
ATOM 1615 O O . THR A 1 209 ? 8.108 5.409 -1.955 1.00 84.44 209 THR A O 1
ATOM 1618 N N . MET A 1 210 ? 9.747 6.144 -3.282 1.00 85.00 210 MET A N 1
ATOM 1619 C CA . MET A 1 210 ? 9.405 5.260 -4.395 1.00 85.00 210 MET A CA 1
ATOM 1620 C C . MET A 1 210 ? 10.431 4.135 -4.529 1.00 85.00 210 MET A C 1
ATOM 1622 O O . MET A 1 210 ? 11.600 4.378 -4.824 1.00 85.00 210 MET A O 1
ATOM 1626 N N . TRP A 1 211 ? 9.981 2.893 -4.391 1.00 85.94 211 TRP A N 1
ATOM 1627 C CA . TRP A 1 211 ? 10.764 1.709 -4.709 1.00 85.94 211 TRP A CA 1
ATOM 1628 C C . TRP A 1 211 ? 10.445 1.224 -6.117 1.00 85.94 211 TRP A C 1
ATOM 1630 O O . TRP A 1 211 ? 9.304 0.915 -6.476 1.00 85.94 211 TRP A O 1
ATOM 1640 N N . LEU A 1 212 ? 11.487 1.161 -6.936 1.00 83.94 212 LEU A N 1
ATOM 1641 C CA . LEU A 1 212 ? 11.396 0.729 -8.319 1.00 83.94 212 LEU A CA 1
ATOM 1642 C C . LEU A 1 212 ? 11.817 -0.729 -8.415 1.00 83.94 212 LEU A C 1
ATOM 1644 O O . LEU A 1 212 ? 12.952 -1.067 -8.079 1.00 83.94 212 LEU A O 1
ATOM 1648 N N . TYR A 1 213 ? 10.927 -1.587 -8.915 1.00 76.06 213 TYR A N 1
ATOM 1649 C CA . TYR A 1 213 ? 11.357 -2.909 -9.331 1.00 76.06 213 TYR A CA 1
ATOM 1650 C C . TYR A 1 213 ? 12.076 -2.762 -10.669 1.00 76.06 213 TYR A C 1
ATOM 1652 O O . TYR A 1 213 ? 11.461 -2.621 -11.729 1.00 76.06 213 TYR A O 1
ATOM 1660 N N . ALA A 1 214 ? 13.401 -2.754 -10.618 1.00 57.69 214 ALA A N 1
ATOM 1661 C CA . ALA A 1 214 ? 14.226 -2.878 -11.803 1.00 57.69 214 ALA A CA 1
ATOM 1662 C C . ALA A 1 214 ? 14.604 -4.357 -11.969 1.00 57.69 214 ALA A C 1
ATOM 1664 O O . ALA A 1 214 ? 15.449 -4.840 -11.210 1.00 57.69 214 ALA A O 1
ATOM 1665 N N . PRO A 1 215 ? 14.053 -5.107 -12.945 1.00 52.72 215 PRO A N 1
ATOM 1666 C CA . PRO A 1 215 ? 14.726 -6.326 -13.370 1.00 52.72 215 PRO A CA 1
ATOM 1667 C C . PRO A 1 215 ? 16.162 -5.975 -13.791 1.00 52.72 215 PRO A C 1
ATOM 1669 O O . PRO A 1 215 ? 16.417 -4.889 -14.315 1.00 52.72 215 PRO A O 1
ATOM 1672 N N . PHE A 1 216 ? 17.106 -6.906 -13.621 1.00 42.00 216 PHE A N 1
ATOM 1673 C CA . PHE A 1 216 ? 18.523 -6.744 -14.011 1.00 42.00 216 PHE A CA 1
ATOM 1674 C C . PHE A 1 216 ? 18.717 -6.201 -15.449 1.00 42.00 216 PHE A C 1
ATOM 1676 O O . PHE A 1 216 ? 19.756 -5.637 -15.775 1.00 42.00 216 PHE A O 1
ATOM 1683 N N . GLN A 1 217 ? 17.699 -6.351 -16.300 1.00 43.78 217 GLN A N 1
ATOM 1684 C CA . GLN A 1 217 ? 17.661 -5.973 -17.711 1.00 43.78 217 GLN A CA 1
ATOM 1685 C C . GLN A 1 217 ? 17.148 -4.544 -17.990 1.00 43.78 217 GLN A C 1
ATOM 1687 O O . GLN A 1 217 ? 17.189 -4.127 -19.143 1.00 43.78 217 GLN A O 1
ATOM 1692 N N . SER A 1 218 ? 16.655 -3.790 -16.996 1.00 44.34 218 SER A N 1
ATOM 1693 C CA . SER A 1 218 ? 15.982 -2.490 -17.212 1.00 44.34 218 SER A CA 1
ATOM 1694 C C . SER A 1 218 ? 16.729 -1.268 -16.667 1.00 44.34 218 SER A C 1
ATOM 1696 O O . SER A 1 218 ? 16.115 -0.239 -16.381 1.00 44.34 218 SER A O 1
ATOM 1698 N N . ARG A 1 219 ? 18.055 -1.351 -16.534 1.00 45.22 219 ARG A N 1
ATOM 1699 C CA . ARG A 1 219 ? 18.912 -0.154 -16.459 1.00 45.22 219 ARG A CA 1
ATOM 1700 C C . ARG A 1 219 ? 18.878 0.588 -17.822 1.00 45.22 219 ARG A C 1
ATOM 1702 O O . ARG A 1 219 ? 18.380 0.018 -18.790 1.00 45.22 219 ARG A O 1
ATOM 1709 N N . PRO A 1 220 ? 19.313 1.858 -17.911 1.00 40.28 220 PRO A N 1
ATOM 1710 C CA . PRO A 1 220 ? 18.758 2.930 -18.756 1.00 40.28 220 PRO A CA 1
ATOM 1711 C C . PRO A 1 220 ? 19.034 2.838 -20.273 1.00 40.28 220 PRO A C 1
ATOM 1713 O O . PRO A 1 220 ? 19.228 3.845 -20.940 1.00 40.28 220 PRO A O 1
ATOM 1716 N N . LEU A 1 221 ? 19.034 1.640 -20.847 1.00 44.25 221 LEU A N 1
ATOM 1717 C CA . LEU A 1 221 ? 19.316 1.399 -22.261 1.00 44.25 221 LEU A CA 1
ATOM 1718 C C . LEU A 1 221 ? 18.080 1.027 -23.083 1.00 44.25 221 LEU A C 1
ATOM 1720 O O . LEU A 1 221 ? 18.210 0.793 -24.280 1.00 44.25 221 LEU A O 1
ATOM 1724 N N . GLY A 1 222 ? 16.881 0.960 -22.484 1.00 35.50 222 GLY A N 1
ATOM 1725 C CA . GLY A 1 222 ? 15.617 0.719 -23.211 1.00 35.50 222 GLY A CA 1
ATOM 1726 C C . GLY A 1 222 ? 15.564 -0.585 -24.028 1.00 35.50 222 GLY A C 1
ATOM 1727 O O . GLY A 1 222 ? 14.586 -0.855 -24.719 1.00 35.50 222 GLY A O 1
ATOM 1728 N N . LYS A 1 223 ? 16.609 -1.400 -23.932 1.00 37.28 223 LYS A N 1
ATOM 1729 C CA . LYS A 1 223 ? 16.829 -2.713 -24.518 1.00 37.28 223 LYS A CA 1
ATOM 1730 C C . LYS A 1 223 ? 17.450 -3.544 -23.405 1.00 37.28 223 LYS A C 1
ATOM 1732 O O . LYS A 1 223 ? 18.181 -2.992 -22.579 1.00 37.28 223 LYS A O 1
ATOM 1737 N N . ALA A 1 224 ? 17.179 -4.850 -23.385 1.00 41.09 224 ALA A N 1
ATOM 1738 C CA . ALA A 1 224 ? 18.000 -5.746 -22.583 1.00 41.09 224 ALA A CA 1
ATOM 1739 C C . ALA A 1 224 ? 19.460 -5.429 -22.924 1.00 41.09 224 ALA A C 1
ATOM 1741 O O . ALA A 1 224 ? 19.812 -5.428 -24.107 1.00 41.09 224 ALA A O 1
ATOM 1742 N N . LEU A 1 225 ? 20.280 -5.106 -21.917 1.00 43.66 225 LEU A N 1
ATOM 1743 C CA . LEU A 1 225 ? 21.724 -5.186 -22.094 1.00 43.66 225 LEU A CA 1
ATOM 1744 C C . LEU A 1 225 ? 21.958 -6.569 -22.700 1.00 43.66 225 LEU A C 1
ATOM 1746 O O . LEU A 1 225 ? 21.533 -7.553 -22.077 1.00 43.66 225 LEU A O 1
ATOM 1750 N N . PRO A 1 226 ? 22.496 -6.661 -23.930 1.00 48.41 226 PRO A N 1
ATOM 1751 C CA . PRO A 1 226 ? 22.736 -7.961 -24.511 1.00 48.41 226 PRO A CA 1
ATOM 1752 C C . PRO A 1 226 ? 23.579 -8.712 -23.493 1.00 48.41 226 PRO A C 1
ATOM 1754 O O . PRO A 1 226 ? 24.468 -8.117 -22.873 1.00 48.41 226 PRO A O 1
ATOM 1757 N N . ASN A 1 227 ? 23.212 -9.971 -23.227 1.00 52.59 227 ASN A N 1
ATOM 1758 C CA . ASN A 1 227 ? 23.956 -10.795 -22.285 1.00 52.59 227 ASN A CA 1
ATOM 1759 C C . ASN A 1 227 ? 25.434 -10.578 -22.610 1.00 52.59 227 ASN A C 1
ATOM 1761 O O . ASN A 1 227 ? 25.812 -10.669 -23.775 1.00 52.59 227 ASN A O 1
ATOM 1765 N N . ILE A 1 228 ? 26.256 -10.195 -21.642 1.00 52.00 228 ILE A N 1
ATOM 1766 C CA . ILE A 1 228 ? 27.640 -9.824 -21.945 1.00 52.00 228 ILE A CA 1
ATOM 1767 C C . ILE A 1 228 ? 28.399 -11.008 -22.587 1.00 52.00 228 ILE A C 1
ATOM 1769 O O . ILE A 1 228 ? 29.308 -10.820 -23.393 1.00 52.00 228 ILE A O 1
ATOM 1773 N N . LEU A 1 229 ? 27.913 -12.234 -22.338 1.00 52.06 229 LEU A N 1
ATOM 1774 C CA . LEU A 1 229 ? 28.319 -13.483 -22.990 1.00 52.06 229 LEU A CA 1
ATOM 1775 C C . LEU A 1 229 ? 27.841 -13.627 -24.450 1.00 52.06 229 LEU A C 1
ATOM 1777 O O . LEU A 1 229 ? 28.390 -14.431 -25.185 1.00 52.06 229 LEU A O 1
ATOM 1781 N N . SER A 1 230 ? 26.825 -12.874 -24.870 1.00 53.09 230 SER A N 1
ATOM 1782 C CA . SER A 1 230 ? 26.315 -12.803 -26.250 1.00 53.09 230 SER A CA 1
ATOM 1783 C C . SER A 1 230 ? 26.976 -11.716 -27.107 1.00 53.09 230 SER A C 1
ATOM 1785 O O . SER A 1 230 ? 26.818 -11.736 -28.322 1.00 53.09 230 SER A O 1
ATOM 1787 N N . VAL A 1 231 ? 27.706 -10.772 -26.496 1.00 56.00 231 VAL A N 1
ATOM 1788 C CA . VAL A 1 231 ? 28.432 -9.694 -27.206 1.00 56.00 231 VAL A CA 1
ATOM 1789 C C . VAL A 1 231 ? 29.915 -10.027 -27.370 1.00 56.00 231 VAL A C 1
ATOM 1791 O O . VAL A 1 231 ? 30.537 -9.627 -28.349 1.00 56.00 231 VAL A O 1
ATOM 1794 N N . CYS A 1 232 ? 30.493 -10.771 -26.423 1.00 61.81 232 CYS A N 1
ATOM 1795 C CA . CYS A 1 232 ? 31.865 -11.253 -26.539 1.00 61.81 232 CYS A CA 1
ATOM 1796 C C . CYS A 1 232 ? 31.896 -12.526 -27.368 1.00 61.81 232 CYS A C 1
ATOM 1798 O O . CYS A 1 232 ? 31.607 -13.606 -26.864 1.00 61.81 232 CYS A O 1
ATOM 1800 N N . SER A 1 233 ? 32.325 -12.400 -28.619 1.00 62.00 233 SER A N 1
ATOM 1801 C CA . SER A 1 233 ? 32.618 -13.538 -29.499 1.00 62.00 233 SER A CA 1
ATOM 1802 C C . SER A 1 233 ? 33.869 -14.315 -29.073 1.00 62.00 233 SER A C 1
ATOM 1804 O O . SER A 1 233 ? 34.278 -15.249 -29.759 1.00 62.00 233 SER A O 1
ATOM 1806 N N . CYS A 1 234 ? 34.514 -13.906 -27.976 1.00 64.94 234 CYS A N 1
ATOM 1807 C CA . CYS A 1 234 ? 35.665 -14.579 -27.412 1.00 64.94 234 CYS A CA 1
ATOM 1808 C C . CYS A 1 234 ? 35.266 -16.018 -27.031 1.00 64.94 234 CYS A C 1
ATOM 1810 O O . CYS A 1 234 ? 34.417 -16.184 -26.146 1.00 64.94 234 CYS A O 1
ATOM 1812 N N . PRO A 1 235 ? 35.839 -17.061 -27.670 1.00 60.53 235 PRO A N 1
ATOM 1813 C CA . PRO A 1 235 ? 35.535 -18.431 -27.291 1.00 60.53 235 PRO A CA 1
ATOM 1814 C C . PRO A 1 235 ? 35.804 -18.586 -25.795 1.00 60.53 235 PRO A C 1
ATOM 1816 O O . PRO A 1 235 ? 36.784 -18.046 -25.266 1.00 60.53 235 PRO A O 1
ATOM 1819 N N . ASP A 1 236 ? 34.907 -19.273 -25.087 1.00 56.88 236 ASP A N 1
ATOM 1820 C CA . ASP A 1 236 ? 35.251 -19.748 -23.755 1.00 56.88 236 ASP A CA 1
ATOM 1821 C C . ASP A 1 236 ? 36.572 -20.505 -23.883 1.00 56.88 236 ASP A C 1
ATOM 1823 O O . ASP A 1 236 ? 36.738 -21.315 -24.799 1.00 56.88 236 ASP A O 1
ATOM 1827 N N . LEU A 1 237 ? 37.547 -20.118 -23.052 1.00 54.72 237 LEU A N 1
ATOM 1828 C CA . LEU A 1 237 ? 38.917 -20.615 -23.140 1.00 54.72 237 LEU A CA 1
ATOM 1829 C C . LEU A 1 237 ? 38.888 -22.137 -23.343 1.00 54.72 237 LEU A C 1
ATOM 1831 O O . LEU A 1 237 ? 38.126 -22.807 -22.642 1.00 54.72 237 LEU A O 1
ATOM 1835 N N . PRO A 1 238 ? 39.666 -22.697 -24.285 1.00 50.91 238 PRO A N 1
ATOM 1836 C CA . PRO A 1 238 ? 39.639 -24.124 -24.551 1.00 50.91 238 PRO A CA 1
ATOM 1837 C C . PRO A 1 238 ? 39.859 -24.933 -23.261 1.00 50.91 238 PRO A C 1
ATOM 1839 O O . PRO A 1 238 ? 40.708 -24.556 -22.445 1.00 50.91 238 PRO A O 1
ATOM 1842 N N . PRO A 1 239 ? 39.174 -26.080 -23.083 1.00 48.38 239 PRO A N 1
ATOM 1843 C CA . PRO A 1 239 ? 39.318 -26.965 -21.920 1.00 48.38 239 PRO A CA 1
ATOM 1844 C C . PRO A 1 239 ? 40.771 -27.346 -21.564 1.00 48.38 239 PRO A C 1
ATOM 1846 O O . PRO A 1 239 ? 41.043 -27.741 -20.430 1.00 48.38 239 PRO A O 1
ATOM 1849 N N . GLY A 1 240 ? 41.708 -27.208 -22.511 1.00 49.31 240 GLY A N 1
ATOM 1850 C CA . GLY A 1 240 ? 43.132 -27.514 -22.356 1.00 49.31 240 GLY A CA 1
ATOM 1851 C C . GLY A 1 240 ? 43.933 -26.546 -21.475 1.00 49.31 240 GLY A C 1
ATOM 1852 O O . GLY A 1 240 ? 44.879 -26.988 -20.830 1.00 49.31 240 GLY A O 1
ATOM 1853 N N . ASP A 1 241 ? 43.521 -25.279 -21.345 1.00 48.97 241 ASP A N 1
ATOM 1854 C CA . ASP A 1 241 ? 44.246 -24.274 -20.539 1.00 48.97 241 ASP A CA 1
ATOM 1855 C C . ASP A 1 241 ? 43.717 -24.148 -19.096 1.00 48.97 241 ASP A C 1
ATOM 1857 O O . ASP A 1 241 ? 44.210 -23.362 -18.281 1.00 48.97 241 ASP A O 1
ATOM 1861 N N . TYR A 1 242 ? 42.730 -24.969 -18.722 1.00 45.72 242 TYR A N 1
ATOM 1862 C CA . TYR A 1 242 ? 42.059 -24.892 -17.420 1.00 45.72 242 TYR A CA 1
ATOM 1863 C C . TYR A 1 242 ? 42.949 -25.238 -16.220 1.00 45.72 242 TYR A C 1
ATOM 1865 O O . TYR A 1 242 ? 42.592 -24.896 -15.090 1.00 45.72 242 TYR A O 1
ATOM 1873 N N . ARG A 1 243 ? 44.088 -25.919 -16.409 1.00 46.78 243 ARG A N 1
ATOM 1874 C CA . ARG A 1 243 ? 44.913 -26.386 -15.279 1.00 46.78 243 ARG A CA 1
ATOM 1875 C C . ARG A 1 243 ? 45.881 -25.333 -14.735 1.00 46.78 243 ARG A C 1
ATOM 1877 O O . ARG A 1 243 ? 46.171 -25.377 -13.542 1.00 46.78 243 ARG A O 1
ATOM 1884 N N . SER A 1 244 ? 46.327 -24.364 -15.536 1.00 49.56 244 SER A N 1
ATOM 1885 C CA . SER A 1 244 ? 47.312 -23.362 -15.094 1.00 49.56 244 SER A CA 1
ATOM 1886 C C . SER A 1 244 ? 46.681 -22.142 -14.403 1.00 49.56 244 SER A C 1
ATOM 1888 O O . SER A 1 244 ? 47.287 -21.593 -13.486 1.00 49.56 244 SER A O 1
ATOM 1890 N N . ARG A 1 245 ? 45.437 -21.756 -14.740 1.00 45.62 245 ARG A N 1
ATOM 1891 C CA . ARG A 1 245 ? 44.763 -20.568 -14.156 1.00 45.62 245 ARG A CA 1
ATOM 1892 C C . ARG A 1 245 ? 43.715 -20.840 -13.072 1.00 45.62 245 ARG A C 1
ATOM 1894 O O . ARG A 1 245 ? 43.352 -19.919 -12.340 1.00 45.62 245 ARG A O 1
ATOM 1901 N N . ARG A 1 246 ? 43.272 -22.090 -12.862 1.00 42.75 246 ARG A N 1
ATOM 1902 C CA . ARG A 1 246 ? 42.327 -22.417 -11.765 1.00 42.75 246 ARG A CA 1
ATOM 1903 C C . ARG A 1 246 ? 42.894 -22.162 -10.367 1.00 42.75 246 ARG A C 1
ATOM 1905 O O . ARG A 1 246 ? 42.115 -21.987 -9.438 1.00 42.75 246 ARG A O 1
ATOM 1912 N N . ARG A 1 247 ? 44.222 -22.080 -10.219 1.00 44.75 247 ARG A N 1
ATOM 1913 C CA . ARG A 1 247 ? 44.862 -21.687 -8.953 1.00 44.75 247 ARG A CA 1
ATOM 1914 C C . ARG A 1 247 ? 44.713 -20.192 -8.620 1.00 44.75 247 ARG A C 1
ATOM 1916 O O . ARG A 1 247 ? 45.052 -19.816 -7.509 1.00 44.75 247 ARG A O 1
ATOM 1923 N N . GLN A 1 248 ? 44.166 -19.363 -9.518 1.00 46.94 248 GLN A N 1
ATOM 1924 C CA . GLN A 1 248 ? 43.947 -17.926 -9.279 1.00 46.94 248 GLN A CA 1
ATOM 1925 C C . GLN A 1 248 ? 42.490 -17.447 -9.435 1.00 46.94 248 GLN A C 1
ATOM 1927 O O . GLN A 1 248 ? 42.238 -16.250 -9.372 1.00 46.94 248 GLN A O 1
ATOM 1932 N N . GLY A 1 249 ? 41.504 -18.337 -9.607 1.00 46.22 249 GLY A N 1
ATOM 1933 C CA . GLY A 1 249 ? 40.087 -17.938 -9.560 1.00 46.22 249 GLY A CA 1
ATOM 1934 C C . GLY A 1 249 ? 39.652 -16.901 -10.612 1.00 46.22 249 GLY A C 1
ATOM 1935 O O . GLY A 1 249 ? 38.682 -16.179 -10.385 1.00 46.22 249 GLY A O 1
ATOM 1936 N N . SER A 1 250 ? 40.337 -16.806 -11.758 1.00 50.97 250 SER A N 1
ATOM 1937 C CA . SER A 1 250 ? 40.071 -15.761 -12.754 1.00 50.97 250 SER A CA 1
ATOM 1938 C C . SER A 1 250 ? 38.765 -16.019 -13.520 1.00 50.97 250 SER A C 1
ATOM 1940 O O . SER A 1 250 ? 38.756 -16.607 -14.605 1.00 50.97 250 SER A O 1
ATOM 1942 N N . ARG A 1 251 ? 37.636 -15.578 -12.959 1.00 57.69 251 ARG A N 1
ATOM 1943 C CA . ARG A 1 251 ? 36.429 -15.284 -13.747 1.00 57.69 251 ARG A CA 1
ATOM 1944 C C . ARG A 1 251 ? 36.782 -14.207 -14.780 1.00 57.69 251 ARG A C 1
ATOM 1946 O O . ARG A 1 251 ? 37.605 -13.344 -14.485 1.00 57.69 251 ARG A O 1
ATOM 1953 N N . LYS A 1 252 ? 36.164 -14.246 -15.970 1.00 62.53 252 LYS A N 1
ATOM 1954 C CA . LYS A 1 252 ? 36.232 -13.138 -16.942 1.00 62.53 252 LYS A CA 1
ATOM 1955 C C . LYS A 1 252 ? 35.919 -11.837 -16.188 1.00 62.53 252 LYS A C 1
ATOM 1957 O O . LYS A 1 252 ? 34.846 -11.717 -15.594 1.00 62.53 252 LYS A O 1
ATOM 1962 N N . THR A 1 253 ? 36.876 -10.918 -16.159 1.00 64.19 253 THR A N 1
ATOM 1963 C CA . THR A 1 253 ? 36.713 -9.583 -15.574 1.00 64.19 253 THR A CA 1
ATOM 1964 C C . THR A 1 253 ? 36.367 -8.609 -16.689 1.00 64.19 253 THR A C 1
ATOM 1966 O O . THR A 1 253 ? 36.807 -8.777 -17.827 1.00 64.19 253 THR A O 1
ATOM 1969 N N . TRP A 1 254 ? 35.530 -7.630 -16.371 1.00 67.44 254 TRP A N 1
ATOM 1970 C CA . TRP A 1 254 ? 34.988 -6.690 -17.342 1.00 67.44 254 TRP A CA 1
ATOM 1971 C C . TRP A 1 254 ? 35.341 -5.280 -16.917 1.00 67.44 254 TRP A C 1
ATOM 1973 O O . TRP A 1 254 ? 35.095 -4.909 -15.771 1.00 67.44 254 TRP A O 1
ATOM 1983 N N . ASP A 1 255 ? 35.899 -4.523 -17.850 1.00 72.19 255 ASP A N 1
ATOM 1984 C CA . ASP A 1 255 ? 36.081 -3.087 -17.714 1.00 72.19 255 ASP A CA 1
ATOM 1985 C C . ASP A 1 255 ? 34.944 -2.398 -18.474 1.00 72.19 255 ASP A C 1
ATOM 1987 O O . ASP A 1 255 ? 34.729 -2.666 -19.660 1.00 72.19 255 ASP A O 1
ATOM 1991 N N . VAL A 1 256 ? 34.153 -1.587 -17.772 1.00 71.12 256 VAL A N 1
ATOM 1992 C CA . VAL A 1 256 ? 32.935 -0.971 -18.308 1.00 71.12 256 VAL A CA 1
ATOM 1993 C C . VAL A 1 256 ? 33.015 0.530 -18.099 1.00 71.12 256 VAL A C 1
ATOM 1995 O O . VAL A 1 256 ? 33.032 1.005 -16.969 1.00 71.12 256 VAL A O 1
ATOM 1998 N N . ASN A 1 257 ? 32.993 1.268 -19.204 1.00 77.06 257 ASN A N 1
ATOM 1999 C CA . ASN A 1 257 ? 33.041 2.722 -19.231 1.00 77.06 257 ASN A CA 1
ATOM 2000 C C . ASN A 1 257 ? 31.815 3.279 -19.965 1.00 77.06 257 ASN A C 1
ATOM 2002 O O . ASN A 1 257 ? 31.267 2.642 -20.866 1.00 77.06 257 ASN A O 1
ATOM 2006 N N . HIS A 1 258 ? 31.375 4.483 -19.600 1.00 81.44 258 HIS A N 1
ATOM 2007 C CA . HIS A 1 258 ? 30.276 5.171 -20.278 1.00 81.44 258 HIS A CA 1
ATOM 2008 C C . HIS A 1 258 ? 30.532 6.673 -20.380 1.00 81.44 258 HIS A C 1
ATOM 2010 O O . HIS A 1 258 ? 31.233 7.252 -19.555 1.00 81.44 258 HIS A O 1
ATOM 2016 N N . ASN A 1 259 ? 29.915 7.323 -21.364 1.00 81.56 259 ASN A N 1
ATOM 2017 C CA . ASN A 1 259 ? 30.032 8.773 -21.567 1.00 81.56 259 ASN A CA 1
ATOM 2018 C C . ASN A 1 259 ? 28.928 9.599 -20.873 1.00 81.56 259 ASN A C 1
ATOM 2020 O O . ASN A 1 259 ? 28.867 10.808 -21.089 1.00 81.56 259 ASN A O 1
ATOM 2024 N N . GLY A 1 260 ? 28.051 8.964 -20.086 1.00 78.25 260 GLY A N 1
ATOM 2025 C CA . GLY A 1 260 ? 26.910 9.632 -19.453 1.00 78.25 260 GLY A CA 1
ATOM 2026 C C . GLY A 1 260 ? 27.307 10.737 -18.468 1.00 78.25 260 GLY A C 1
ATOM 2027 O O . GLY A 1 260 ? 28.262 10.580 -17.708 1.00 78.25 260 GLY A O 1
ATOM 2028 N N . ARG A 1 261 ? 26.547 11.839 -18.483 1.00 76.44 261 ARG A N 1
ATOM 2029 C CA . ARG A 1 261 ? 26.679 13.001 -17.587 1.00 76.44 261 ARG A CA 1
ATOM 2030 C C . ARG A 1 261 ? 25.330 13.377 -16.970 1.00 76.44 261 ARG A C 1
ATOM 2032 O O . ARG A 1 261 ? 24.282 13.039 -17.526 1.00 76.44 261 ARG A O 1
ATOM 2039 N N . ASP A 1 262 ? 25.355 14.115 -15.861 1.00 61.03 262 ASP A N 1
ATOM 2040 C CA . ASP A 1 262 ? 24.139 14.603 -15.202 1.00 61.03 262 ASP A CA 1
ATOM 2041 C C . ASP A 1 262 ? 23.278 15.439 -16.160 1.00 61.03 262 ASP A C 1
ATOM 2043 O O . ASP A 1 262 ? 23.764 16.332 -16.854 1.00 61.03 262 ASP A O 1
ATOM 2047 N N . GLY A 1 263 ? 21.985 15.112 -16.226 1.00 62.75 263 GLY A N 1
ATOM 2048 C CA . GLY A 1 263 ? 21.012 15.771 -17.103 1.00 62.75 263 GLY A CA 1
ATOM 2049 C C . GLY A 1 263 ? 21.028 15.322 -18.572 1.00 62.75 263 GLY A C 1
ATOM 2050 O O . GLY A 1 263 ? 20.167 15.756 -19.338 1.00 62.75 263 GLY A O 1
ATOM 2051 N N . GLN A 1 264 ? 21.948 14.441 -18.985 1.00 66.88 264 GLN A N 1
ATOM 2052 C CA . GLN A 1 264 ? 22.002 13.950 -20.364 1.00 66.88 264 GLN A CA 1
ATOM 2053 C C . GLN A 1 264 ? 20.848 12.971 -20.662 1.00 66.88 264 GLN A C 1
ATOM 2055 O O . GLN A 1 264 ? 20.615 12.039 -19.883 1.00 66.88 264 GLN A O 1
ATOM 2060 N N . PRO A 1 265 ? 20.135 13.114 -21.799 1.00 54.38 265 PRO A N 1
ATOM 2061 C CA . PRO A 1 265 ? 19.129 12.142 -22.201 1.00 54.38 265 PRO A CA 1
ATOM 2062 C C . PRO A 1 265 ? 19.752 10.757 -22.404 1.00 54.38 265 PRO A C 1
ATOM 2064 O O . PRO A 1 265 ? 20.739 10.589 -23.115 1.00 54.38 265 PRO A O 1
ATOM 2067 N N . LEU A 1 266 ? 19.133 9.736 -21.816 1.00 50.88 266 LEU A N 1
ATOM 2068 C CA . LEU A 1 266 ? 19.677 8.372 -21.771 1.00 50.88 266 LEU A CA 1
ATOM 2069 C C . LEU A 1 266 ? 19.920 7.736 -23.147 1.00 50.88 266 LEU A C 1
ATOM 2071 O O . LEU A 1 266 ? 20.820 6.917 -23.293 1.00 50.88 266 LEU A O 1
ATOM 2075 N N . ARG A 1 267 ? 19.146 8.131 -24.166 1.00 61.56 267 ARG A N 1
ATOM 2076 C CA . ARG A 1 267 ? 19.326 7.666 -25.554 1.00 61.56 267 ARG A CA 1
ATOM 2077 C C . ARG A 1 267 ? 20.670 8.079 -26.167 1.00 61.56 267 ARG A C 1
ATOM 2079 O O . ARG A 1 267 ? 21.081 7.477 -27.151 1.00 61.56 267 ARG A O 1
ATOM 2086 N N . ASP A 1 268 ? 21.324 9.078 -25.579 1.00 69.50 268 ASP A N 1
ATOM 2087 C CA . ASP A 1 268 ? 22.590 9.643 -26.045 1.00 69.50 268 ASP A CA 1
ATOM 2088 C C . ASP A 1 268 ? 23.792 9.095 -25.243 1.00 69.50 268 ASP A C 1
ATOM 2090 O O . ASP A 1 268 ? 24.937 9.490 -25.480 1.00 69.50 268 ASP A O 1
ATOM 2094 N N . VAL A 1 269 ? 23.545 8.185 -24.288 1.00 70.94 269 VAL A N 1
ATOM 2095 C CA . VAL A 1 269 ? 24.583 7.527 -23.485 1.00 70.94 269 VAL A CA 1
ATOM 2096 C C . VAL A 1 269 ? 25.080 6.270 -24.198 1.00 70.94 269 VAL A C 1
ATOM 2098 O O . VAL A 1 269 ? 24.323 5.344 -24.483 1.00 70.94 269 VAL A O 1
ATOM 2101 N N . VAL A 1 270 ? 26.385 6.221 -24.439 1.00 76.38 270 VAL A N 1
ATOM 2102 C CA . VAL A 1 270 ? 27.108 5.100 -25.037 1.00 76.38 270 VAL A CA 1
ATOM 2103 C C . VAL A 1 270 ? 27.867 4.361 -23.940 1.00 76.38 270 VAL A C 1
ATOM 2105 O O . VAL A 1 270 ? 28.609 4.966 -23.161 1.00 76.38 270 VAL A O 1
ATOM 2108 N N . VAL A 1 271 ? 27.680 3.042 -23.887 1.00 73.56 271 VAL A N 1
ATOM 2109 C CA . VAL A 1 271 ? 28.378 2.144 -22.961 1.00 73.56 271 VAL A CA 1
ATOM 2110 C C . VAL A 1 271 ? 29.395 1.323 -23.742 1.00 73.56 271 VAL A C 1
ATOM 2112 O O . VAL A 1 271 ? 29.047 0.656 -24.715 1.00 73.56 271 VAL A O 1
ATOM 2115 N N . HIS A 1 272 ? 30.640 1.345 -23.283 1.00 78.50 272 HIS A N 1
ATOM 2116 C CA . HIS A 1 272 ? 31.729 0.523 -23.787 1.00 78.50 272 HIS A CA 1
ATOM 2117 C C . HIS A 1 272 ? 32.088 -0.523 -22.733 1.00 78.50 272 HIS A C 1
ATOM 2119 O O . HIS A 1 272 ? 32.390 -0.179 -21.594 1.00 78.50 272 HIS A O 1
ATOM 2125 N N . ALA A 1 273 ? 32.066 -1.798 -23.113 1.00 74.69 273 ALA A N 1
ATOM 2126 C CA . ALA A 1 273 ? 32.494 -2.898 -22.258 1.00 74.69 273 ALA A CA 1
ATOM 2127 C C . ALA A 1 273 ? 33.632 -3.660 -22.940 1.00 74.69 273 ALA A C 1
ATOM 2129 O O . ALA A 1 273 ? 33.519 -4.012 -24.114 1.00 74.69 273 ALA A O 1
ATOM 2130 N N . LYS A 1 274 ? 34.708 -3.924 -22.197 1.00 77.00 274 LYS A N 1
ATOM 2131 C CA . LYS A 1 274 ? 35.867 -4.698 -22.645 1.00 77.00 274 LYS A CA 1
ATOM 2132 C C . LYS A 1 274 ? 36.067 -5.906 -21.736 1.00 77.00 274 LYS A C 1
ATOM 2134 O O . LYS A 1 274 ? 35.968 -5.790 -20.513 1.00 77.00 274 LYS A O 1
ATOM 2139 N N . CYS A 1 275 ? 36.329 -7.072 -22.319 1.00 76.50 275 CYS A N 1
ATOM 2140 C CA . CYS A 1 275 ? 36.649 -8.264 -21.543 1.00 76.50 275 CYS A CA 1
ATOM 2141 C C . CYS A 1 275 ? 38.151 -8.267 -21.242 1.00 76.50 275 CYS A C 1
ATOM 2143 O O . CYS A 1 275 ? 38.955 -7.834 -22.061 1.00 76.50 275 CYS A O 1
ATOM 2145 N N . SER A 1 276 ? 38.584 -8.846 -20.124 1.00 72.88 276 SER A N 1
ATOM 2146 C CA . SER A 1 276 ? 40.019 -9.053 -19.873 1.00 72.88 276 SER A CA 1
ATOM 2147 C C . SER A 1 276 ? 40.716 -9.996 -20.867 1.00 72.88 276 SER A C 1
ATOM 2149 O O . SER A 1 276 ? 41.928 -10.185 -20.780 1.00 72.88 276 SER A O 1
ATOM 2151 N N . ILE A 1 277 ? 39.967 -10.576 -21.811 1.00 68.69 277 ILE A N 1
ATOM 2152 C CA . ILE A 1 277 ? 40.459 -11.459 -22.875 1.00 68.69 277 ILE A CA 1
ATOM 2153 C C . ILE A 1 277 ? 40.414 -10.782 -24.264 1.00 68.69 277 ILE A C 1
ATOM 2155 O O . ILE A 1 277 ? 41.253 -11.111 -25.099 1.00 68.69 277 ILE A O 1
ATOM 2159 N N . CYS A 1 278 ? 39.493 -9.839 -24.519 1.00 61.88 278 CYS A N 1
ATOM 2160 C CA . CYS A 1 278 ? 39.370 -9.105 -25.790 1.00 61.88 278 CYS A CA 1
ATOM 2161 C C . CYS A 1 278 ? 38.940 -7.645 -25.579 1.00 61.88 278 CYS A C 1
ATOM 2163 O O . CYS A 1 278 ? 37.972 -7.410 -24.815 1.00 61.88 278 CYS A O 1
#

Secondary structure (DSSP, 8-state):
-HHHHHHHTT---------GGGGGGPPPTTTT--PPTTS-B--EEEEEEEEETTTEEEEETTEEE-SS------SS---S------HHHHHHHTTHHHHHH-SB--EEEEEESSGGG-HHHHHHHHHHHH-GGGGGG-S-SS-S-SEEEEEEESS--GGGGHHHHHHHHHHTTS--TTHHHHHHHHHHT-TTTGGGEEEEEEETTS--EEE----TT-SSSSSPPP-HHHH-------GGGHHHHGGGT-PPPEEEEE---TT--GGG--EEEEES--

Radius of gyration: 24.98 Å; chains: 1; bounding box: 73×59×53 Å

Sequence (278 aa):
MVAARWANKGWACKTHPVKIEHIAEQKPLFEDLGWDRGSYHVLIVYLTHGLSKDQGNQVAPRSALPPTKVISVFPGTVASGSHSVKLLDLSLAVADQALRNAREAPAFMVCCGGPLQNSKFVQQLADWLNSNNWSEWRSRPDAPLNSLLCAMNKKLGPVYMLNLIAKISTTMVDPDPDAAETLFRLWISDTLAAPHTNILFLAQNAEPTMWLYAPFQSRPLGKALPNILSVCSCPDLPPGDYRSRRRQGSRKTWDVNHNGRDGQPLRDVVVHAKCSIC